Protein AF-A0A7G1IK35-F1 (afdb_monomer_lite)

Radius of gyration: 24.31 Å; chains: 1; bounding box: 46×46×82 Å

Organism: Mycobacterium kansasii (NCBI:txid1768)

Structure (mmCIF, N/CA/C/O backbone):
data_AF-A0A7G1IK35-F1
#
_entry.id   AF-A0A7G1IK35-F1
#
loop_
_atom_site.group_PDB
_atom_site.id
_atom_site.type_symbol
_atom_site.label_atom_id
_atom_site.label_alt_id
_atom_site.label_comp_id
_atom_site.label_asym_id
_atom_site.label_entity_id
_atom_site.label_seq_id
_atom_site.pdbx_PDB_ins_code
_atom_site.Cartn_x
_atom_site.Cartn_y
_atom_site.Cartn_z
_atom_site.occupancy
_atom_site.B_iso_or_equiv
_atom_site.auth_seq_id
_atom_site.auth_comp_id
_atom_site.auth_asym_id
_atom_site.auth_atom_id
_atom_site.pdbx_PDB_model_num
ATOM 1 N N . MET A 1 1 ? 9.185 16.542 4.579 1.00 37.12 1 MET A N 1
ATOM 2 C CA . MET A 1 1 ? 8.212 17.330 3.801 1.00 37.12 1 MET A CA 1
ATOM 3 C C . MET A 1 1 ? 8.928 17.747 2.537 1.00 37.12 1 MET A C 1
ATOM 5 O O . MET A 1 1 ? 9.977 18.367 2.660 1.00 37.12 1 MET A O 1
ATOM 9 N N . LEU A 1 2 ? 8.455 17.317 1.367 1.00 38.34 2 LEU A N 1
ATOM 10 C CA . LEU A 1 2 ? 8.941 17.879 0.106 1.00 38.34 2 LEU A CA 1
ATOM 11 C C . LEU A 1 2 ? 8.621 19.387 0.111 1.00 38.34 2 LEU A C 1
ATOM 13 O O . LEU A 1 2 ? 7.538 19.751 0.583 1.00 38.34 2 LEU A O 1
ATOM 17 N N . PRO A 1 3 ? 9.536 20.265 -0.331 1.00 46.44 3 PRO A N 1
ATOM 18 C CA . PRO A 1 3 ? 9.218 21.661 -0.597 1.00 46.44 3 PRO A CA 1
ATOM 19 C C . PRO A 1 3 ? 8.002 21.731 -1.523 1.00 46.44 3 PRO A C 1
ATOM 21 O O . PRO A 1 3 ? 7.888 20.960 -2.470 1.00 46.44 3 PRO A O 1
ATOM 24 N N . HIS A 1 4 ? 7.078 22.637 -1.228 1.00 52.19 4 HIS A N 1
ATOM 25 C CA . HIS A 1 4 ? 5.789 22.783 -1.910 1.00 52.19 4 HIS A CA 1
ATOM 26 C C . HIS A 1 4 ? 5.917 22.902 -3.449 1.00 52.19 4 HIS A C 1
ATOM 28 O O . HIS A 1 4 ? 5.040 22.456 -4.185 1.00 52.19 4 HIS A O 1
ATOM 34 N N . ASP A 1 5 ? 7.052 23.411 -3.931 1.00 51.62 5 ASP A N 1
ATOM 35 C CA . ASP A 1 5 ? 7.373 23.550 -5.355 1.00 51.62 5 ASP A CA 1
ATOM 36 C C . ASP A 1 5 ? 7.683 22.207 -6.043 1.00 51.62 5 ASP A C 1
ATOM 38 O O . ASP A 1 5 ? 7.288 21.993 -7.190 1.00 51.62 5 ASP A O 1
ATOM 42 N N . ASP A 1 6 ? 8.303 21.258 -5.332 1.00 54.81 6 ASP A N 1
ATOM 43 C CA . ASP A 1 6 ? 8.635 19.931 -5.870 1.00 54.81 6 ASP A CA 1
ATOM 44 C C . ASP A 1 6 ? 7.373 19.085 -6.093 1.00 54.81 6 ASP A C 1
ATOM 46 O O . ASP A 1 6 ? 7.303 18.300 -7.041 1.00 54.81 6 ASP A O 1
ATOM 50 N N . ALA A 1 7 ? 6.355 19.275 -5.247 1.00 47.66 7 ALA A N 1
ATOM 51 C CA . ALA A 1 7 ? 5.062 18.608 -5.374 1.00 47.66 7 ALA A CA 1
ATOM 52 C C . ALA A 1 7 ? 4.261 19.129 -6.581 1.00 47.66 7 ALA A C 1
ATOM 54 O O . ALA A 1 7 ? 3.677 18.329 -7.313 1.00 47.66 7 ALA A O 1
ATOM 55 N N . TYR A 1 8 ? 4.277 20.443 -6.842 1.00 55.38 8 TYR A N 1
ATOM 56 C CA . TYR A 1 8 ? 3.646 21.009 -8.040 1.00 55.38 8 TYR A CA 1
ATOM 57 C C . TYR A 1 8 ? 4.351 20.586 -9.323 1.00 55.38 8 TYR A C 1
ATOM 59 O O . TYR A 1 8 ? 3.690 20.189 -10.282 1.00 55.38 8 TYR A O 1
ATOM 67 N N . ALA A 1 9 ? 5.684 20.622 -9.332 1.00 61.78 9 ALA A N 1
ATOM 68 C CA . ALA A 1 9 ? 6.466 20.165 -10.472 1.00 61.78 9 ALA A CA 1
ATOM 69 C C . ALA A 1 9 ? 6.254 18.668 -10.745 1.00 61.78 9 ALA A C 1
ATOM 71 O O . ALA A 1 9 ? 6.311 18.248 -11.896 1.00 61.78 9 ALA A O 1
ATOM 72 N N . TRP A 1 10 ? 6.028 17.856 -9.705 1.00 64.25 10 TRP A N 1
ATOM 73 C CA . TRP A 1 10 ? 5.663 16.446 -9.854 1.00 64.25 10 TRP A CA 1
ATOM 74 C C . TRP A 1 10 ? 4.254 16.281 -10.426 1.00 64.25 10 TRP A C 1
ATOM 76 O O . TRP A 1 10 ? 4.078 15.521 -11.374 1.00 64.25 10 TRP A O 1
ATOM 86 N N . ALA A 1 11 ? 3.267 17.029 -9.929 1.00 61.34 11 ALA A N 1
ATOM 87 C CA . ALA A 1 11 ? 1.898 16.954 -10.435 1.00 61.34 11 ALA A CA 1
ATOM 88 C C . ALA A 1 11 ? 1.792 17.373 -11.914 1.00 61.34 11 ALA A C 1
ATOM 90 O O . ALA A 1 11 ? 1.072 16.738 -12.674 1.00 61.34 11 ALA A O 1
ATOM 91 N N . GLN A 1 12 ? 2.536 18.400 -12.342 1.00 70.00 12 GLN A N 1
ATOM 92 C CA . GLN A 1 12 ? 2.513 18.902 -13.725 1.00 70.00 12 GLN A CA 1
ATOM 93 C C . GLN A 1 12 ? 3.099 17.930 -14.757 1.00 70.00 12 GLN A C 1
ATOM 95 O O . GLN A 1 12 ? 2.684 17.958 -15.911 1.00 70.00 12 GLN A O 1
ATOM 100 N N . ARG A 1 13 ? 4.059 17.092 -14.351 1.00 75.06 13 ARG A N 1
ATOM 101 C CA . ARG A 1 13 ? 4.704 16.094 -15.224 1.00 75.06 13 ARG A CA 1
ATOM 102 C C . ARG A 1 13 ? 4.127 14.685 -15.074 1.00 75.06 13 ARG A C 1
ATOM 104 O O . ARG A 1 13 ? 4.564 13.758 -15.756 1.00 75.06 13 ARG A O 1
ATOM 111 N N . SER A 1 14 ? 3.178 14.518 -14.154 1.00 77.38 14 SER A N 1
ATOM 112 C CA . SER A 1 14 ? 2.515 13.245 -13.912 1.00 77.38 14 SER A CA 1
ATOM 113 C C . SER A 1 14 ? 1.306 13.097 -14.824 1.00 77.38 14 SER A C 1
ATOM 115 O O . SER A 1 14 ? 0.513 14.024 -14.966 1.00 77.38 14 SER A O 1
ATOM 117 N N . ASN A 1 15 ? 1.141 11.914 -15.403 1.00 83.00 15 ASN A N 1
ATOM 118 C CA . ASN A 1 15 ? -0.037 11.563 -16.182 1.00 83.00 15 ASN A CA 1
ATOM 119 C C . ASN A 1 15 ? -0.846 10.480 -15.465 1.00 83.00 15 ASN A C 1
ATOM 121 O O . ASN A 1 15 ? -0.279 9.593 -14.819 1.00 83.00 15 ASN A O 1
ATOM 125 N N . VAL A 1 16 ? -2.168 10.567 -15.590 1.00 82.19 16 VAL A N 1
ATOM 126 C CA . VAL A 1 16 ? -3.133 9.681 -14.939 1.00 82.19 16 VAL A CA 1
ATOM 127 C C . VAL A 1 16 ? -3.781 8.796 -15.999 1.00 82.19 16 VAL A C 1
ATOM 129 O O . VAL A 1 16 ? -4.227 9.286 -17.033 1.00 82.19 16 VAL A O 1
ATOM 132 N N . SER A 1 17 ? -3.841 7.492 -15.751 1.00 84.19 17 SER A N 1
ATOM 133 C CA . SER A 1 17 ? -4.484 6.524 -16.647 1.00 84.19 17 SER A CA 1
ATOM 134 C C . SER A 1 17 ? -5.255 5.466 -15.869 1.00 84.19 17 SER A C 1
ATOM 136 O O . SER A 1 17 ? -5.047 5.306 -14.672 1.00 84.19 17 SER A O 1
ATOM 138 N N . VAL A 1 18 ? -6.117 4.714 -16.550 1.00 83.62 18 VAL A N 1
ATOM 139 C CA . VAL A 1 18 ? -6.814 3.557 -15.973 1.00 83.62 18 VAL A CA 1
ATOM 140 C C . VAL A 1 18 ? -6.142 2.272 -16.453 1.00 83.62 18 VAL A C 1
ATOM 142 O O . VAL A 1 18 ? -5.960 2.076 -17.656 1.00 83.62 18 VAL A O 1
ATOM 145 N N . ASN A 1 19 ? -5.769 1.394 -15.523 1.00 85.44 19 ASN A N 1
ATOM 146 C CA . ASN A 1 19 ? -5.191 0.094 -15.839 1.00 85.44 19 ASN A CA 1
ATOM 147 C C . ASN A 1 19 ? -6.240 -0.804 -16.510 1.00 85.44 19 ASN A C 1
ATOM 149 O O . ASN A 1 19 ? -7.332 -1.002 -15.979 1.00 85.44 19 ASN A O 1
ATOM 153 N N . THR A 1 20 ? -5.908 -1.402 -17.650 1.00 83.88 20 THR A N 1
ATOM 154 C CA . THR A 1 20 ? -6.856 -2.215 -18.428 1.00 83.88 20 THR A CA 1
ATOM 155 C C . THR A 1 20 ? -7.158 -3.585 -17.819 1.00 83.88 20 THR A C 1
ATOM 157 O O . THR A 1 20 ? -8.170 -4.183 -18.172 1.00 83.88 20 THR A O 1
ATOM 160 N N . ALA A 1 21 ? -6.307 -4.093 -16.924 1.00 78.94 21 ALA A N 1
ATOM 161 C CA . ALA A 1 21 ? -6.509 -5.369 -16.240 1.00 78.94 21 ALA A CA 1
ATOM 162 C C . ALA A 1 21 ? -7.246 -5.200 -14.902 1.00 78.94 21 ALA A C 1
ATOM 164 O O . ALA A 1 21 ? -8.116 -6.005 -14.575 1.00 78.94 21 ALA A O 1
ATOM 165 N N . THR A 1 22 ? -6.931 -4.159 -14.126 1.00 74.50 22 THR A N 1
ATOM 166 C CA . THR A 1 22 ? -7.506 -3.961 -12.778 1.00 74.50 22 THR A CA 1
ATOM 167 C C . THR A 1 22 ? -8.608 -2.902 -12.728 1.00 74.50 22 THR A C 1
ATOM 169 O O . THR A 1 22 ? -9.388 -2.852 -11.777 1.00 74.50 22 THR A O 1
ATOM 172 N N . GLY A 1 23 ? -8.693 -2.034 -13.738 1.00 76.06 23 GLY A N 1
ATOM 173 C CA . GLY A 1 23 ? -9.603 -0.891 -13.753 1.00 76.06 23 GLY A CA 1
ATOM 174 C C . GLY A 1 23 ? -9.268 0.188 -12.728 1.00 76.06 23 GLY A C 1
ATOM 175 O O . GLY A 1 23 ? -10.101 1.058 -12.490 1.00 76.06 23 GLY A O 1
ATOM 176 N N . GLY A 1 24 ? -8.093 0.118 -12.096 1.00 79.12 24 GLY A N 1
ATOM 177 C CA . GLY A 1 24 ? -7.624 1.107 -11.132 1.00 79.12 24 GLY A CA 1
ATOM 178 C C . GLY A 1 24 ? -6.928 2.294 -11.796 1.00 79.12 24 GLY A C 1
ATOM 179 O O . GLY A 1 24 ? -6.324 2.163 -12.859 1.00 79.12 24 GLY A O 1
ATOM 180 N N . ILE A 1 25 ? -6.992 3.449 -11.141 1.00 76.56 25 ILE A N 1
ATOM 181 C CA . ILE A 1 25 ? -6.219 4.639 -11.478 1.00 76.56 25 ILE A CA 1
ATOM 182 C C . ILE A 1 25 ? -4.736 4.403 -11.203 1.00 76.56 25 ILE A C 1
ATOM 184 O O . ILE A 1 25 ? -4.316 3.974 -10.126 1.00 76.56 25 ILE A O 1
ATOM 188 N N . GLU A 1 26 ? -3.941 4.777 -12.189 1.00 82.50 26 GLU A N 1
ATOM 189 C CA . GLU A 1 26 ? -2.497 4.734 -12.198 1.00 82.50 26 GLU A CA 1
ATOM 190 C C . GLU A 1 26 ? -1.932 6.122 -12.462 1.00 82.50 26 GLU A C 1
ATOM 192 O O . GLU A 1 26 ? -2.492 6.904 -13.229 1.00 82.50 26 GLU A O 1
ATOM 197 N N . ILE A 1 27 ? -0.795 6.410 -11.835 1.00 82.94 27 ILE A N 1
ATOM 198 C CA . ILE A 1 27 ? -0.053 7.654 -12.018 1.00 82.94 27 ILE A CA 1
ATOM 199 C C . ILE A 1 27 ? 1.350 7.283 -12.486 1.00 82.94 27 ILE A C 1
ATOM 201 O O . ILE A 1 27 ? 1.970 6.381 -11.920 1.00 82.94 27 ILE A O 1
ATOM 205 N N . ARG A 1 28 ? 1.841 7.978 -13.509 1.00 86.75 28 ARG A N 1
ATOM 206 C CA . ARG A 1 28 ? 3.201 7.834 -14.046 1.00 86.75 28 ARG A CA 1
ATOM 207 C C . ARG A 1 28 ? 3.867 9.199 -14.178 1.00 86.75 28 ARG A C 1
ATOM 209 O O . ARG A 1 28 ? 3.176 10.170 -14.464 1.00 86.75 28 ARG A O 1
ATOM 216 N N . ASP A 1 29 ? 5.190 9.261 -14.065 1.00 87.88 29 ASP A N 1
ATOM 217 C CA . ASP A 1 29 ? 5.976 10.436 -14.468 1.00 87.88 29 ASP A CA 1
ATOM 218 C C . ASP A 1 29 ? 6.337 10.283 -15.951 1.00 87.88 29 ASP A C 1
ATOM 220 O O . ASP A 1 29 ? 7.252 9.542 -16.328 1.00 87.88 29 ASP A O 1
ATOM 224 N N . GLU A 1 30 ? 5.550 10.922 -16.813 1.00 85.19 30 GLU A N 1
ATOM 225 C CA . GLU A 1 30 ? 5.632 10.686 -18.252 1.00 85.19 30 GLU A CA 1
ATOM 226 C C . GLU A 1 30 ? 6.914 11.275 -18.855 1.00 85.19 30 GLU A C 1
ATOM 228 O O . GLU A 1 30 ? 7.568 10.635 -19.684 1.00 85.19 30 GLU A O 1
ATOM 233 N N . GLU A 1 31 ? 7.336 12.440 -18.363 1.00 85.25 31 GLU A N 1
ATOM 234 C CA . GLU A 1 31 ? 8.586 13.074 -18.780 1.00 85.25 31 GLU A CA 1
ATOM 235 C C . GLU A 1 31 ? 9.823 12.273 -18.356 1.00 85.25 31 GLU A C 1
ATOM 237 O O . GLU A 1 31 ? 10.830 12.256 -19.073 1.00 85.25 31 GLU A O 1
ATOM 242 N N . ALA A 1 32 ? 9.793 11.626 -17.186 1.00 86.06 32 ALA A N 1
ATOM 243 C CA . ALA A 1 32 ? 10.889 10.769 -16.745 1.00 86.06 32 ALA A CA 1
ATOM 244 C C . ALA A 1 32 ? 11.053 9.550 -17.667 1.00 86.06 32 ALA A C 1
ATOM 246 O O . ALA A 1 32 ? 12.178 9.245 -18.080 1.00 86.06 32 ALA A O 1
ATOM 247 N N . ILE A 1 33 ? 9.943 8.905 -18.048 1.00 86.00 33 ILE A N 1
ATOM 248 C CA . ILE A 1 33 ? 9.945 7.777 -18.992 1.00 86.00 33 ILE A CA 1
ATOM 249 C C . ILE A 1 33 ? 10.493 8.221 -20.353 1.00 86.00 33 ILE A C 1
ATOM 251 O O . ILE A 1 33 ? 11.423 7.596 -20.869 1.00 86.00 33 ILE A O 1
ATOM 255 N N . ASP A 1 34 ? 9.982 9.323 -20.908 1.00 88.12 34 ASP A N 1
ATOM 256 C CA . ASP A 1 34 ? 10.368 9.802 -22.242 1.00 88.12 34 ASP A CA 1
ATOM 257 C C . ASP A 1 34 ? 11.843 10.231 -22.313 1.00 88.12 34 ASP A C 1
ATOM 259 O O . ASP A 1 34 ? 12.495 10.099 -23.351 1.00 88.12 34 ASP A O 1
ATOM 263 N N . ARG A 1 35 ? 12.411 10.688 -21.192 1.00 89.94 35 ARG A N 1
ATOM 264 C CA . ARG A 1 35 ? 13.831 11.050 -21.078 1.00 89.94 35 ARG A CA 1
ATOM 265 C C . ARG A 1 35 ? 14.747 9.831 -20.966 1.00 89.94 35 ARG A C 1
ATOM 267 O O . ARG A 1 35 ? 15.845 9.839 -21.529 1.00 89.94 35 ARG A O 1
ATOM 274 N N . ALA A 1 36 ? 14.322 8.809 -20.226 1.00 88.44 36 ALA A N 1
ATOM 275 C CA . ALA A 1 36 ? 15.108 7.603 -19.979 1.00 88.44 36 ALA A CA 1
ATOM 276 C C . ALA A 1 36 ? 15.075 6.629 -21.168 1.00 88.44 36 ALA A C 1
ATOM 278 O O . ALA A 1 36 ? 16.097 6.023 -21.509 1.00 88.44 36 ALA A O 1
ATOM 279 N N . LEU A 1 37 ? 13.926 6.512 -21.840 1.00 90.88 37 LEU A N 1
ATOM 280 C CA . LEU A 1 37 ? 13.682 5.510 -22.875 1.00 90.88 37 LEU A CA 1
ATOM 281 C C . LEU A 1 37 ? 14.700 5.534 -24.035 1.00 90.88 37 LEU A C 1
ATOM 283 O O . LEU A 1 37 ? 15.216 4.466 -24.367 1.00 90.88 37 LEU A O 1
ATOM 287 N N . PRO A 1 38 ? 15.084 6.686 -24.626 1.00 92.19 38 PRO A N 1
ATOM 288 C CA . PRO A 1 38 ? 16.068 6.709 -25.712 1.00 92.19 38 PRO A CA 1
ATOM 289 C C . PRO A 1 38 ? 17.450 6.201 -25.283 1.00 92.19 38 PRO A C 1
ATOM 291 O O . PRO A 1 38 ? 18.160 5.567 -26.066 1.00 92.19 38 PRO A O 1
ATOM 294 N N . GLN A 1 39 ? 17.846 6.474 -24.036 1.00 90.75 39 GLN A N 1
ATOM 295 C CA . GLN A 1 39 ? 19.141 6.054 -23.500 1.00 90.75 39 GLN A CA 1
ATOM 296 C C . GLN A 1 39 ? 19.157 4.547 -23.239 1.00 90.75 39 GLN A C 1
ATOM 298 O O . GLN A 1 39 ? 20.106 3.866 -23.634 1.00 90.75 39 GLN A O 1
ATOM 303 N N . LEU A 1 40 ? 18.079 4.027 -22.644 1.00 90.81 40 LEU A N 1
ATOM 304 C CA . LEU A 1 40 ? 17.887 2.595 -22.425 1.00 90.81 40 LEU A CA 1
ATOM 305 C C . LEU A 1 40 ? 17.828 1.832 -23.750 1.00 90.81 40 LEU A C 1
ATOM 307 O O . LEU A 1 40 ? 18.537 0.843 -23.911 1.00 90.81 40 LEU A O 1
ATOM 311 N N . ALA A 1 41 ? 17.077 2.331 -24.737 1.00 90.38 41 ALA A N 1
ATOM 312 C CA . ALA A 1 41 ? 16.977 1.711 -26.057 1.00 90.38 41 ALA A CA 1
ATOM 313 C C . ALA A 1 41 ? 18.351 1.599 -26.737 1.00 90.38 41 ALA A C 1
ATOM 315 O O . ALA A 1 41 ? 18.727 0.527 -27.212 1.00 90.38 41 ALA A O 1
ATOM 316 N N . LYS A 1 42 ? 19.150 2.672 -26.697 1.00 90.12 42 LYS A N 1
ATOM 317 C CA . LYS A 1 42 ? 20.512 2.681 -27.246 1.00 90.12 42 LYS A CA 1
ATOM 318 C C . LYS A 1 42 ? 21.460 1.732 -26.505 1.00 90.12 42 LYS A C 1
ATOM 320 O O . LYS A 1 42 ? 22.353 1.147 -27.118 1.00 90.12 42 LYS A O 1
ATOM 325 N N . ALA A 1 43 ? 21.308 1.590 -25.189 1.00 86.69 43 ALA A N 1
ATOM 326 C CA . ALA A 1 43 ? 22.069 0.612 -24.416 1.00 86.69 43 ALA A CA 1
ATOM 327 C C . ALA A 1 43 ? 21.650 -0.828 -24.768 1.00 86.69 43 ALA A C 1
ATOM 329 O O . ALA A 1 43 ? 22.509 -1.696 -24.925 1.00 86.69 43 ALA A O 1
ATOM 330 N N . ALA A 1 44 ? 20.351 -1.062 -24.962 1.00 89.50 44 ALA A N 1
ATOM 331 C CA . ALA A 1 44 ? 19.779 -2.361 -25.299 1.00 89.50 44 ALA A CA 1
ATOM 332 C C . ALA A 1 44 ? 20.157 -2.863 -26.702 1.00 89.50 44 ALA A C 1
ATOM 334 O O . ALA A 1 44 ? 20.191 -4.070 -26.914 1.00 89.50 44 ALA A O 1
ATOM 335 N N . GLU A 1 45 ? 20.481 -1.979 -27.653 1.00 90.50 45 GLU A N 1
ATOM 336 C CA . GLU A 1 45 ? 21.014 -2.365 -28.976 1.00 90.50 45 GLU A CA 1
ATOM 337 C C . GLU A 1 45 ? 22.348 -3.117 -28.892 1.00 90.50 45 GLU A C 1
ATOM 339 O O . GLU A 1 45 ? 22.671 -3.913 -29.771 1.00 90.50 45 GLU A O 1
ATOM 344 N N . LYS A 1 46 ? 23.136 -2.854 -27.846 1.00 88.50 46 LYS A N 1
ATOM 345 C CA . LYS A 1 46 ? 24.458 -3.461 -27.639 1.00 88.50 46 LYS A CA 1
ATOM 346 C C . LYS A 1 46 ? 24.427 -4.653 -26.685 1.00 88.50 46 LYS A C 1
ATOM 348 O O . LYS A 1 46 ? 25.467 -5.267 -26.465 1.00 88.50 46 LYS A O 1
ATOM 353 N N . ALA A 1 47 ? 23.279 -4.935 -26.079 1.00 88.50 47 ALA A N 1
ATOM 354 C CA . ALA A 1 47 ? 23.132 -6.011 -25.116 1.00 88.50 47 ALA A CA 1
ATOM 355 C C . ALA A 1 47 ? 22.861 -7.341 -25.828 1.00 88.50 47 ALA A C 1
ATOM 357 O O . ALA A 1 47 ? 22.099 -7.394 -26.790 1.00 88.50 47 ALA A O 1
ATOM 358 N N . GLU A 1 48 ? 23.458 -8.424 -25.331 1.00 86.75 48 GLU A N 1
ATOM 359 C CA . GLU A 1 48 ? 23.239 -9.774 -25.872 1.00 86.75 48 GLU A CA 1
ATOM 360 C C . GLU A 1 48 ? 21.836 -10.316 -25.563 1.00 86.75 48 GLU A C 1
ATOM 362 O O . GLU A 1 48 ? 21.324 -11.169 -26.283 1.00 86.75 48 GLU A O 1
ATOM 367 N N . SER A 1 49 ? 21.212 -9.829 -24.488 1.00 89.00 49 SER A N 1
ATOM 368 C CA . SER A 1 49 ? 19.838 -10.159 -24.107 1.00 89.00 49 SER A CA 1
ATOM 369 C C . SER A 1 49 ? 19.216 -9.025 -23.297 1.00 89.00 49 SER A C 1
ATOM 371 O O . SER A 1 49 ? 19.922 -8.205 -22.699 1.00 89.00 49 SER A O 1
ATOM 373 N N . ARG A 1 50 ? 17.886 -8.975 -23.290 1.00 92.75 50 ARG A N 1
ATOM 374 C CA . ARG A 1 50 ? 17.091 -8.017 -22.521 1.00 92.75 50 ARG A CA 1
ATOM 375 C C . ARG A 1 50 ? 16.320 -8.725 -21.420 1.00 92.75 50 ARG A C 1
ATOM 377 O O . ARG A 1 50 ? 16.024 -9.918 -21.506 1.00 92.75 50 ARG A O 1
ATOM 384 N N . LEU A 1 51 ? 15.952 -7.961 -20.397 1.00 91.38 51 LEU A N 1
ATOM 385 C CA . LEU A 1 51 ? 15.366 -8.480 -19.163 1.00 91.38 51 LEU A CA 1
ATOM 386 C C . LEU A 1 51 ? 14.063 -9.259 -19.409 1.00 91.38 51 LEU A C 1
ATOM 388 O O . LEU A 1 51 ? 13.821 -10.271 -18.760 1.00 91.38 51 LEU A O 1
ATOM 392 N N . PHE A 1 52 ? 13.258 -8.827 -20.384 1.00 94.69 52 PHE A N 1
ATOM 393 C CA . PHE A 1 52 ? 11.936 -9.399 -20.662 1.00 94.69 52 PHE A CA 1
ATOM 394 C C . PHE A 1 52 ? 11.814 -10.083 -22.032 1.00 94.69 52 PHE A C 1
ATOM 396 O O . PHE A 1 52 ? 10.698 -10.331 -22.485 1.00 94.69 52 PHE A O 1
ATOM 403 N N . ASP A 1 53 ? 12.921 -10.420 -22.705 1.00 93.00 53 ASP A N 1
ATOM 404 C CA . ASP A 1 53 ? 12.900 -10.991 -24.070 1.00 93.00 53 ASP A CA 1
ATOM 405 C C . ASP A 1 53 ? 12.039 -12.255 -24.206 1.00 93.00 53 ASP A C 1
ATOM 407 O O . ASP A 1 53 ? 11.446 -12.502 -25.253 1.00 93.00 53 ASP A O 1
ATOM 411 N N . LYS A 1 54 ? 11.947 -13.055 -23.140 1.00 92.00 54 LYS A N 1
ATOM 412 C CA . LYS A 1 54 ? 11.212 -14.329 -23.134 1.00 92.00 54 LYS A CA 1
ATOM 413 C C . LYS A 1 54 ? 9.714 -14.187 -22.858 1.00 92.00 54 LYS A C 1
ATOM 415 O O . LYS A 1 54 ? 8.993 -15.171 -22.979 1.00 92.00 54 LYS A O 1
ATOM 420 N N . ILE A 1 55 ? 9.252 -13.001 -22.466 1.00 94.94 55 ILE A N 1
ATOM 421 C CA . ILE A 1 55 ? 7.842 -12.745 -22.158 1.00 94.94 55 ILE A CA 1
ATOM 422 C C . ILE A 1 55 ? 7.170 -12.168 -23.399 1.00 94.94 55 ILE A C 1
ATOM 424 O O . ILE A 1 55 ? 7.730 -11.280 -24.042 1.00 94.94 55 ILE A O 1
ATOM 428 N N . SER A 1 56 ? 5.982 -12.656 -23.757 1.00 96.12 56 SER A N 1
ATOM 429 C CA . SER A 1 56 ? 5.257 -12.173 -24.937 1.00 96.12 56 SER A CA 1
ATOM 430 C C . SER A 1 56 ? 4.612 -10.801 -24.689 1.00 96.12 56 SER A C 1
ATOM 432 O O . SER A 1 56 ? 4.255 -10.463 -23.563 1.00 96.12 56 SER A O 1
ATOM 434 N N . ASP A 1 57 ? 4.432 -9.992 -25.741 1.00 95.19 57 ASP A N 1
ATOM 435 C CA . ASP A 1 57 ? 3.698 -8.719 -25.618 1.00 95.19 57 ASP A CA 1
ATOM 436 C C . ASP A 1 57 ? 2.237 -8.937 -25.201 1.00 95.19 57 ASP A C 1
ATOM 438 O O . ASP A 1 57 ? 1.675 -8.103 -24.492 1.00 95.19 57 ASP A O 1
ATOM 442 N N . ALA A 1 58 ? 1.639 -10.061 -25.613 1.00 92.81 58 ALA A N 1
ATOM 443 C CA . ALA A 1 58 ? 0.283 -10.437 -25.233 1.00 92.81 58 ALA A CA 1
ATOM 444 C C . ALA A 1 58 ? 0.175 -10.715 -23.727 1.00 92.81 58 ALA A C 1
ATOM 446 O O . ALA A 1 58 ? -0.776 -10.257 -23.101 1.00 92.81 58 ALA A O 1
ATOM 447 N N . ASP A 1 59 ? 1.161 -11.395 -23.134 1.00 93.25 59 ASP A N 1
ATOM 448 C CA . ASP A 1 59 ? 1.203 -11.639 -21.688 1.00 93.25 59 ASP A CA 1
ATOM 449 C C . ASP A 1 59 ? 1.417 -10.354 -20.894 1.00 93.25 59 ASP A C 1
ATOM 451 O O . ASP A 1 59 ? 0.742 -10.142 -19.891 1.00 93.25 59 ASP A O 1
ATOM 455 N N . LEU A 1 60 ? 2.301 -9.465 -21.358 1.00 92.62 60 LEU A N 1
ATOM 456 C CA . LEU A 1 60 ? 2.497 -8.161 -20.720 1.00 92.62 60 LEU A CA 1
ATOM 457 C C . LEU A 1 60 ? 1.196 -7.348 -20.730 1.00 92.62 60 LEU A C 1
ATOM 459 O O . LEU A 1 60 ? 0.782 -6.836 -19.695 1.00 92.62 60 LEU A O 1
ATOM 463 N N . THR A 1 61 ? 0.513 -7.278 -21.874 1.00 92.31 61 THR A N 1
ATOM 464 C CA . THR A 1 61 ? -0.775 -6.578 -21.973 1.00 92.31 61 THR A CA 1
ATOM 465 C C . THR A 1 61 ? -1.858 -7.236 -21.131 1.00 92.31 61 THR A C 1
ATOM 467 O O . THR A 1 61 ? -2.624 -6.530 -20.481 1.00 92.31 61 THR A O 1
ATOM 470 N N . ARG A 1 62 ? -1.903 -8.571 -21.095 1.00 87.50 62 ARG A N 1
ATOM 471 C CA . ARG A 1 62 ? -2.809 -9.318 -20.221 1.00 87.50 62 ARG A CA 1
ATOM 472 C C . ARG A 1 62 ? -2.588 -8.925 -18.759 1.00 87.50 62 ARG A C 1
ATOM 474 O O . ARG A 1 62 ? -3.552 -8.616 -18.079 1.00 87.50 62 ARG A O 1
ATOM 481 N N . LEU A 1 63 ? -1.340 -8.835 -18.308 1.00 84.25 63 LEU A N 1
ATOM 482 C CA . LEU A 1 63 ? -0.974 -8.409 -16.951 1.00 84.25 63 LEU A CA 1
ATOM 483 C C . LEU A 1 63 ? -1.185 -6.904 -16.676 1.00 84.25 63 LEU A C 1
ATOM 485 O O . LEU A 1 63 ? -0.760 -6.409 -15.636 1.00 84.25 63 LEU A O 1
ATOM 489 N N . GLY A 1 64 ? -1.825 -6.163 -17.586 1.00 86.12 64 GLY A N 1
ATOM 490 C CA . GLY A 1 64 ? -2.125 -4.743 -17.405 1.00 86.12 64 GLY A CA 1
ATOM 491 C C . GLY A 1 64 ? -0.951 -3.812 -17.705 1.00 86.12 64 GLY A C 1
ATOM 492 O O . GLY A 1 64 ? -1.014 -2.640 -17.347 1.00 86.12 64 GLY A O 1
ATOM 493 N N . ILE A 1 65 ? 0.113 -4.296 -18.358 1.00 91.62 65 ILE A N 1
ATOM 494 C CA . ILE A 1 65 ? 1.202 -3.437 -18.832 1.00 91.62 65 ILE A CA 1
ATOM 495 C C . ILE A 1 65 ? 0.752 -2.715 -20.102 1.00 91.62 65 ILE A C 1
ATOM 497 O O . ILE A 1 65 ? 0.527 -3.334 -21.153 1.00 91.62 65 ILE A O 1
ATOM 501 N N . ASP A 1 66 ? 0.657 -1.391 -20.022 1.00 91.56 66 ASP A N 1
ATOM 502 C CA . ASP A 1 66 ? 0.270 -0.572 -21.165 1.00 91.56 66 ASP A CA 1
ATOM 503 C C . ASP A 1 66 ? 1.393 -0.431 -22.204 1.00 91.56 66 ASP A C 1
ATOM 505 O O . ASP A 1 66 ? 2.545 -0.816 -21.999 1.00 91.56 66 ASP A O 1
ATOM 509 N N . HIS A 1 67 ? 1.054 0.136 -23.362 1.00 90.81 67 HIS A N 1
ATOM 510 C CA . HIS A 1 67 ? 1.982 0.272 -24.483 1.00 90.81 67 HIS A CA 1
ATOM 511 C C . HIS A 1 67 ? 3.269 1.045 -24.136 1.00 90.81 67 HIS A C 1
ATOM 513 O O . HIS A 1 67 ? 4.329 0.717 -24.677 1.00 90.81 67 HIS A O 1
ATOM 519 N N . LYS A 1 68 ? 3.192 2.048 -23.252 1.00 90.19 68 LYS A N 1
ATOM 520 C CA . LYS A 1 68 ? 4.305 2.943 -22.927 1.00 90.19 68 LYS A CA 1
ATOM 521 C C . LYS A 1 68 ? 5.245 2.279 -21.928 1.00 90.19 68 LYS A C 1
ATOM 523 O O . LYS A 1 68 ? 6.448 2.199 -22.180 1.00 90.19 68 LYS A O 1
ATOM 528 N N . THR A 1 69 ? 4.697 1.691 -20.867 1.00 93.00 69 THR A N 1
ATOM 529 C CA . THR A 1 69 ? 5.474 0.876 -19.923 1.00 93.00 69 THR A CA 1
ATOM 530 C C . THR A 1 69 ? 6.063 -0.353 -20.608 1.00 93.00 69 THR A C 1
ATOM 532 O O . THR A 1 69 ? 7.201 -0.724 -20.334 1.00 93.00 69 THR A O 1
ATOM 535 N N . ARG A 1 70 ? 5.353 -0.956 -21.570 1.00 94.94 70 ARG A N 1
ATOM 536 C CA . ARG A 1 70 ? 5.882 -2.064 -22.375 1.00 94.94 70 ARG A CA 1
ATOM 537 C C . ARG A 1 70 ? 7.076 -1.631 -23.219 1.00 94.94 70 ARG A C 1
ATOM 539 O O . ARG A 1 70 ? 8.077 -2.341 -23.238 1.00 94.94 70 ARG A O 1
ATOM 546 N N . ALA A 1 71 ? 7.004 -0.482 -23.894 1.00 93.19 71 ALA A N 1
ATOM 547 C CA . ALA A 1 71 ? 8.137 0.049 -24.653 1.00 93.19 71 ALA A CA 1
ATOM 548 C C . ALA A 1 71 ? 9.366 0.261 -23.752 1.00 93.19 71 ALA A C 1
ATOM 550 O O . ALA A 1 71 ? 10.478 -0.106 -24.133 1.00 93.19 71 ALA A O 1
ATOM 551 N N . PHE A 1 72 ? 9.148 0.764 -22.534 1.00 93.75 72 PHE A N 1
ATOM 552 C CA . PHE A 1 72 ? 10.181 0.888 -21.510 1.00 93.75 72 PHE A CA 1
ATOM 553 C C . PHE A 1 72 ? 10.745 -0.467 -21.074 1.00 93.75 72 PHE A C 1
ATOM 555 O O . PHE A 1 72 ? 11.955 -0.674 -21.144 1.00 93.75 72 PHE A O 1
ATOM 562 N N . ALA A 1 73 ? 9.888 -1.426 -20.723 1.00 93.69 73 ALA A N 1
ATOM 563 C CA . ALA A 1 73 ? 10.290 -2.775 -20.338 1.00 93.69 73 ALA A CA 1
ATOM 564 C C . ALA A 1 73 ? 11.137 -3.456 -21.426 1.00 93.69 73 ALA A C 1
ATOM 566 O O . ALA A 1 73 ? 12.162 -4.072 -21.138 1.00 93.69 73 ALA A O 1
ATOM 567 N N . ARG A 1 74 ? 10.774 -3.274 -22.701 1.00 94.94 74 ARG A N 1
ATOM 568 C CA . ARG A 1 74 ? 11.519 -3.803 -23.855 1.00 94.94 74 ARG A CA 1
ATOM 569 C C . ARG A 1 74 ? 12.895 -3.168 -24.061 1.00 94.94 74 ARG A C 1
ATOM 571 O O . ARG A 1 74 ? 13.656 -3.691 -24.875 1.00 94.94 74 ARG A O 1
ATOM 578 N N . ALA A 1 75 ? 13.220 -2.084 -23.362 1.00 94.94 75 ALA A N 1
ATOM 579 C CA . ALA A 1 75 ? 14.532 -1.443 -23.375 1.00 94.94 75 ALA A CA 1
ATOM 580 C C . ALA A 1 75 ? 15.399 -1.807 -22.152 1.00 94.94 75 ALA A C 1
ATOM 582 O O . ALA A 1 75 ? 16.574 -1.444 -22.112 1.00 94.94 75 ALA A O 1
ATOM 583 N N . LEU A 1 76 ? 14.854 -2.530 -21.167 1.00 94.25 76 LEU A N 1
ATOM 584 C CA . LEU A 1 76 ? 15.584 -2.920 -19.961 1.00 94.25 76 LEU A CA 1
ATOM 585 C C . LEU A 1 76 ? 16.466 -4.141 -20.215 1.00 94.25 76 LEU A C 1
ATOM 587 O O . LEU A 1 76 ? 16.028 -5.142 -20.778 1.00 94.25 76 LEU A O 1
ATOM 591 N N . THR A 1 77 ? 17.710 -4.084 -19.751 1.00 94.69 77 THR A N 1
ATOM 592 C CA . THR A 1 77 ? 18.691 -5.172 -19.888 1.00 94.69 77 THR A CA 1
ATOM 593 C C . THR A 1 77 ? 19.021 -5.839 -18.561 1.00 94.69 77 THR A C 1
ATOM 595 O O . THR A 1 77 ? 19.558 -6.942 -18.554 1.00 94.69 77 THR A O 1
ATOM 598 N N . ASN A 1 78 ? 18.701 -5.200 -17.433 1.00 86.44 78 ASN A N 1
ATOM 599 C CA . ASN A 1 78 ? 18.961 -5.740 -16.103 1.00 86.44 78 ASN A CA 1
ATOM 600 C C . ASN A 1 78 ? 17.973 -5.199 -15.048 1.00 86.44 78 ASN A C 1
ATOM 602 O O . ASN A 1 78 ? 17.389 -4.135 -15.260 1.00 86.44 78 ASN A O 1
ATOM 606 N N . PRO A 1 79 ? 17.809 -5.891 -13.904 1.00 77.75 79 PRO A N 1
ATOM 607 C CA . PRO A 1 79 ? 16.874 -5.481 -12.852 1.00 77.75 79 PRO A CA 1
ATOM 608 C C . PRO A 1 79 ? 17.186 -4.125 -12.202 1.00 77.75 79 PRO A C 1
ATOM 610 O O . PRO A 1 79 ? 16.265 -3.428 -11.799 1.00 77.75 79 PRO A O 1
ATOM 613 N N . GLY A 1 80 ? 18.453 -3.699 -12.145 1.00 75.69 80 GLY A N 1
ATOM 614 C CA . GLY A 1 80 ? 18.812 -2.411 -11.537 1.00 75.69 80 GLY A CA 1
ATOM 615 C C . GLY A 1 80 ? 18.190 -1.217 -12.269 1.00 75.69 80 GLY A C 1
ATOM 616 O O . GLY A 1 80 ? 17.712 -0.280 -11.640 1.00 75.69 80 GLY A O 1
ATOM 617 N N . GLN A 1 81 ? 18.094 -1.294 -13.599 1.00 86.06 81 GLN A N 1
ATOM 618 C CA . GLN A 1 81 ? 17.400 -0.279 -14.402 1.00 86.06 81 GLN A CA 1
ATOM 619 C C . GLN A 1 81 ? 15.887 -0.235 -14.126 1.00 86.06 81 GLN A C 1
ATOM 621 O O . GLN A 1 81 ? 15.265 0.813 -14.285 1.00 86.06 81 GLN A O 1
ATOM 626 N N . LEU A 1 82 ? 15.285 -1.362 -13.726 1.00 82.81 82 LEU A N 1
ATOM 627 C CA . LEU A 1 82 ? 13.884 -1.411 -13.308 1.00 82.81 82 LEU A CA 1
ATOM 628 C C . LEU A 1 82 ? 13.698 -0.760 -11.930 1.00 82.81 82 LEU A C 1
ATOM 630 O O . LEU A 1 82 ? 12.738 -0.015 -11.736 1.00 82.81 82 LEU A O 1
ATOM 634 N N . ASP A 1 83 ? 14.619 -0.996 -10.994 1.00 73.00 83 ASP A N 1
ATOM 635 C CA . ASP A 1 83 ? 14.587 -0.379 -9.662 1.00 73.00 83 ASP A CA 1
ATOM 636 C C . ASP A 1 83 ? 14.703 1.151 -9.741 1.00 73.00 83 ASP A C 1
ATOM 638 O O . ASP A 1 83 ? 13.961 1.872 -9.070 1.00 73.00 83 ASP A O 1
ATOM 642 N N . GLU A 1 84 ? 15.580 1.658 -10.613 1.00 80.44 84 GLU A N 1
ATOM 643 C CA . GLU A 1 84 ? 15.733 3.096 -10.879 1.00 80.44 84 GLU A CA 1
ATOM 644 C C . GLU A 1 84 ? 14.453 3.736 -11.443 1.00 80.44 84 GLU A C 1
ATOM 646 O O . GLU A 1 84 ? 14.195 4.919 -11.218 1.00 80.44 84 GLU A O 1
ATOM 651 N N . ALA A 1 85 ? 13.624 2.954 -12.137 1.00 79.62 85 ALA A N 1
ATOM 652 C CA . ALA A 1 85 ? 12.388 3.414 -12.761 1.00 79.62 85 ALA A CA 1
ATOM 653 C C . ALA A 1 85 ? 11.171 3.414 -11.818 1.00 79.62 85 ALA A C 1
ATOM 655 O O . ALA A 1 85 ? 10.092 3.852 -12.224 1.00 79.62 85 ALA A O 1
ATOM 656 N N . LYS A 1 86 ? 11.321 2.955 -10.564 1.00 77.88 86 LYS A N 1
ATOM 657 C CA . LYS A 1 86 ? 10.211 2.791 -9.608 1.00 77.88 86 LYS A CA 1
ATOM 658 C C . LYS A 1 86 ? 9.389 4.063 -9.399 1.00 77.88 86 LYS A C 1
ATOM 660 O O . LYS A 1 86 ? 8.178 3.995 -9.241 1.00 77.88 86 LYS A O 1
ATOM 665 N N . SER A 1 87 ? 10.042 5.222 -9.363 1.00 77.38 87 SER A N 1
ATOM 666 C CA . SER A 1 87 ? 9.368 6.508 -9.146 1.00 77.38 87 SER A CA 1
ATOM 667 C C . SER A 1 87 ? 8.664 7.054 -10.390 1.00 77.38 87 SER A C 1
ATOM 669 O O . SER A 1 87 ? 7.877 7.989 -10.260 1.00 77.38 87 SER A O 1
ATOM 671 N N . ALA A 1 88 ? 8.960 6.509 -11.573 1.00 83.25 88 ALA A N 1
ATOM 672 C CA . ALA A 1 88 ? 8.431 6.985 -12.846 1.00 83.25 88 ALA A CA 1
ATOM 673 C C . ALA A 1 88 ? 7.302 6.105 -13.399 1.00 83.25 88 ALA A C 1
ATOM 675 O O . ALA A 1 88 ? 6.392 6.615 -14.051 1.00 83.25 88 ALA A O 1
ATOM 676 N N . LEU A 1 89 ? 7.353 4.795 -13.151 1.00 85.00 89 LEU A N 1
ATOM 677 C CA . LEU A 1 89 ? 6.352 3.844 -13.630 1.00 85.00 89 LEU A CA 1
ATOM 678 C C . LEU A 1 89 ? 5.125 3.777 -12.703 1.00 85.00 89 LEU A C 1
ATOM 680 O O . LEU A 1 89 ? 5.258 3.994 -11.497 1.00 85.00 89 LEU A O 1
ATOM 684 N N . PRO A 1 90 ? 3.941 3.408 -13.232 1.00 85.38 90 PRO A N 1
ATOM 685 C CA . PRO A 1 90 ? 2.816 3.018 -12.393 1.00 85.38 90 PRO A CA 1
ATOM 686 C C . PRO A 1 90 ? 3.205 1.901 -11.424 1.00 85.38 90 PRO A C 1
ATOM 688 O O . PRO A 1 90 ? 3.724 0.875 -11.856 1.00 85.38 90 PRO A O 1
ATOM 691 N N . GLU A 1 91 ? 2.922 2.081 -10.131 1.00 75.56 91 GLU A N 1
ATOM 692 C CA . GLU A 1 91 ? 3.310 1.133 -9.069 1.00 75.56 91 GLU A CA 1
ATOM 693 C C . GLU A 1 91 ? 2.871 -0.306 -9.380 1.00 75.56 91 GLU A C 1
ATOM 695 O O . GLU A 1 91 ? 3.691 -1.216 -9.358 1.00 75.56 91 GLU A O 1
ATOM 700 N N . THR A 1 92 ? 1.615 -0.497 -9.792 1.00 76.88 92 THR A N 1
ATOM 701 C CA . THR A 1 92 ? 1.069 -1.814 -10.145 1.00 76.88 92 THR A CA 1
ATOM 702 C C . THR A 1 92 ? 1.795 -2.444 -11.335 1.00 76.88 92 THR A C 1
ATOM 704 O O . THR A 1 92 ? 2.148 -3.620 -11.293 1.00 76.88 92 THR A O 1
ATOM 707 N N . GLN A 1 93 ? 2.075 -1.670 -12.389 1.00 88.00 93 GLN A N 1
ATOM 708 C CA . GLN A 1 93 ? 2.828 -2.168 -13.543 1.00 88.00 93 GLN A CA 1
ATOM 709 C C . GLN A 1 93 ? 4.302 -2.444 -13.194 1.00 88.00 93 GLN A C 1
ATOM 711 O O . GLN A 1 93 ? 4.891 -3.387 -13.720 1.00 88.00 93 GLN A O 1
ATOM 716 N N . TRP A 1 94 ? 4.903 -1.661 -12.294 1.00 84.25 94 TRP A N 1
ATOM 717 C CA . TRP A 1 94 ? 6.256 -1.900 -11.789 1.00 84.25 94 TRP A CA 1
ATOM 718 C C . TRP A 1 94 ? 6.332 -3.204 -10.984 1.00 84.25 94 TRP A C 1
ATOM 720 O O . TRP A 1 94 ? 7.214 -4.016 -11.252 1.00 84.25 94 TRP A O 1
ATOM 730 N N . ASP A 1 95 ? 5.370 -3.462 -10.093 1.00 74.31 95 ASP A N 1
ATOM 731 C CA . ASP A 1 95 ? 5.293 -4.705 -9.313 1.00 74.31 95 ASP A CA 1
ATOM 732 C C . ASP A 1 95 ? 5.184 -5.946 -10.219 1.00 74.31 95 ASP A C 1
ATOM 734 O O . ASP A 1 95 ? 5.896 -6.935 -10.015 1.00 74.31 95 ASP A O 1
ATOM 738 N N . VAL A 1 96 ? 4.365 -5.875 -11.279 1.00 80.06 96 VAL A N 1
ATOM 739 C CA . VAL A 1 96 ? 4.275 -6.924 -12.313 1.00 80.06 96 VAL A CA 1
ATOM 740 C C . VAL A 1 96 ? 5.643 -7.182 -12.952 1.00 80.06 96 VAL A C 1
ATOM 742 O O . VAL A 1 96 ? 6.080 -8.332 -13.058 1.00 80.06 96 VAL A O 1
ATOM 745 N N . LEU A 1 97 ? 6.339 -6.123 -13.378 1.00 84.12 97 LEU A N 1
ATOM 746 C CA . LEU A 1 97 ? 7.662 -6.237 -13.995 1.00 84.12 97 LEU A CA 1
ATOM 747 C C . LEU A 1 97 ? 8.705 -6.791 -13.013 1.00 84.12 97 LEU A C 1
ATOM 749 O O . LEU A 1 97 ? 9.555 -7.580 -13.426 1.00 84.12 97 LEU A O 1
ATOM 753 N N . CYS A 1 98 ? 8.626 -6.444 -11.727 1.00 76.44 98 CYS A N 1
ATOM 754 C CA . CYS A 1 98 ? 9.484 -7.002 -10.682 1.00 76.44 98 CYS A CA 1
ATOM 755 C C . CYS A 1 98 ? 9.253 -8.505 -10.492 1.00 76.44 98 CYS A C 1
ATOM 757 O O . CYS A 1 98 ? 10.225 -9.256 -10.405 1.00 76.44 98 CYS A O 1
ATOM 759 N N . GLY A 1 99 ? 7.995 -8.959 -10.490 1.00 65.69 99 GLY A N 1
ATOM 760 C CA . GLY A 1 99 ? 7.663 -10.385 -10.455 1.00 65.69 99 GLY A CA 1
ATOM 761 C C . GLY A 1 99 ? 8.263 -11.136 -11.647 1.00 65.69 99 GLY A C 1
ATOM 762 O O . GLY A 1 99 ? 8.994 -12.113 -11.482 1.00 65.69 99 GLY A O 1
ATOM 763 N N . LEU A 1 100 ? 8.058 -10.627 -12.861 1.00 79.81 100 LEU A N 1
ATOM 764 C CA . LEU A 1 100 ? 8.631 -11.231 -14.067 1.00 79.81 100 LEU A CA 1
ATOM 765 C C . LEU A 1 100 ? 10.174 -11.234 -14.041 1.00 79.81 100 LEU A C 1
ATOM 767 O O . LEU A 1 100 ? 10.798 -12.229 -14.409 1.00 79.81 100 LEU A O 1
ATOM 771 N N . ALA A 1 101 ? 10.804 -10.155 -13.562 1.00 76.00 101 ALA A N 1
ATOM 772 C CA . ALA A 1 101 ? 12.261 -10.050 -13.443 1.00 76.00 101 ALA A CA 1
ATOM 773 C C . ALA A 1 101 ? 12.845 -10.995 -12.376 1.00 76.00 101 ALA A C 1
ATOM 775 O O . ALA A 1 101 ? 13.979 -11.454 -12.517 1.00 76.00 101 ALA A O 1
ATOM 776 N N . ALA A 1 102 ? 12.072 -11.320 -11.336 1.00 73.19 102 ALA A N 1
ATOM 777 C CA . ALA A 1 102 ? 12.426 -12.311 -10.321 1.00 73.19 102 ALA A CA 1
ATOM 778 C C . ALA A 1 102 ? 12.294 -13.767 -10.818 1.00 73.19 102 ALA A C 1
ATOM 780 O O . ALA A 1 102 ? 12.662 -14.695 -10.098 1.00 73.19 102 ALA A O 1
ATOM 781 N N . GLY A 1 103 ? 11.820 -13.970 -12.053 1.00 73.94 103 GLY A N 1
ATOM 782 C CA . GLY A 1 103 ? 11.727 -15.277 -12.702 1.00 73.94 103 GLY A CA 1
ATOM 783 C C . GLY A 1 103 ? 10.374 -15.969 -12.552 1.00 73.94 103 GLY A C 1
ATOM 784 O O . GLY A 1 103 ? 10.256 -17.119 -12.976 1.00 73.94 103 GLY A O 1
ATOM 785 N N . PHE A 1 104 ? 9.365 -15.295 -11.991 1.00 68.06 104 PHE A N 1
ATOM 786 C CA . PHE A 1 104 ? 7.995 -15.799 -12.007 1.00 68.06 104 PHE A CA 1
ATOM 787 C C . PHE A 1 104 ? 7.456 -15.825 -13.441 1.00 68.06 104 PHE A C 1
ATOM 789 O O . PHE A 1 104 ? 7.722 -14.937 -14.256 1.00 68.06 104 PHE A O 1
ATOM 796 N N . THR A 1 105 ? 6.682 -16.856 -13.753 1.00 80.75 105 THR A N 1
ATOM 797 C CA . THR A 1 105 ? 5.973 -16.962 -15.029 1.00 80.75 105 THR A CA 1
ATOM 798 C C . THR A 1 105 ? 4.810 -15.964 -15.088 1.00 80.75 105 THR A C 1
ATOM 800 O O . THR A 1 105 ? 4.277 -15.580 -14.044 1.00 80.75 105 THR A O 1
ATOM 803 N N . PRO A 1 106 ? 4.347 -15.565 -16.290 1.00 84.50 106 PRO A N 1
ATOM 804 C CA . PRO A 1 106 ? 3.167 -14.712 -16.420 1.00 84.50 106 PRO A CA 1
ATOM 805 C C . PRO A 1 106 ? 1.937 -15.248 -15.683 1.00 84.50 106 PRO A C 1
ATOM 807 O O . PRO A 1 106 ? 1.165 -14.463 -15.146 1.00 84.50 106 PRO A O 1
ATOM 810 N N . ASP A 1 107 ? 1.769 -16.569 -15.612 1.00 78.75 107 ASP A N 1
ATOM 811 C CA . ASP A 1 107 ? 0.642 -17.193 -14.915 1.00 78.75 107 ASP A CA 1
ATOM 812 C C . ASP A 1 107 ? 0.783 -17.150 -13.390 1.00 78.75 107 ASP A C 1
ATOM 814 O O . ASP A 1 107 ? -0.216 -16.989 -12.694 1.00 78.75 107 ASP A O 1
ATOM 818 N N . GLU A 1 108 ? 2.002 -17.236 -12.855 1.00 62.00 108 GLU A N 1
ATOM 819 C CA . GLU A 1 108 ? 2.256 -17.059 -11.419 1.00 62.00 108 GLU A CA 1
ATOM 820 C C . GLU A 1 108 ? 2.048 -15.604 -10.991 1.00 62.00 108 GLU A C 1
ATOM 822 O O . GLU A 1 108 ? 1.387 -15.356 -9.985 1.00 62.00 108 GLU A O 1
ATOM 827 N N . VAL A 1 109 ? 2.538 -14.643 -11.785 1.00 67.25 109 VAL A N 1
ATOM 828 C CA . VAL A 1 109 ? 2.285 -13.212 -11.545 1.00 67.25 109 VAL A CA 1
ATOM 829 C C . VAL A 1 109 ? 0.788 -12.915 -11.663 1.00 67.25 109 VAL A C 1
ATOM 831 O O . VAL A 1 109 ? 0.221 -12.224 -10.822 1.00 67.25 109 VAL A O 1
ATOM 834 N N . TRP A 1 110 ? 0.112 -13.499 -12.654 1.00 64.44 110 TRP A N 1
ATOM 835 C CA . TRP A 1 110 ? -1.340 -13.403 -12.794 1.00 64.44 110 TRP A CA 1
ATOM 836 C C . TRP A 1 110 ? -2.087 -13.983 -11.589 1.00 64.44 110 TRP A C 1
ATOM 838 O O . TRP A 1 110 ? -3.058 -13.388 -11.133 1.00 64.44 110 TRP A O 1
ATOM 848 N N . ALA A 1 111 ? -1.659 -15.135 -11.065 1.00 58.97 111 ALA A N 1
ATOM 849 C CA . ALA A 1 111 ? -2.285 -15.761 -9.904 1.00 58.97 111 ALA A CA 1
ATOM 850 C C . ALA A 1 111 ? -2.135 -14.908 -8.633 1.00 58.97 111 ALA A C 1
ATOM 852 O O . ALA A 1 111 ? -3.073 -14.847 -7.838 1.00 58.97 111 ALA A O 1
ATOM 853 N N . ASP A 1 112 ? -1.002 -14.221 -8.471 1.00 55.00 112 ASP A N 1
ATOM 854 C CA . ASP A 1 112 ? -0.756 -13.294 -7.359 1.00 55.00 112 ASP A CA 1
ATOM 855 C C . ASP A 1 112 ? -1.591 -12.001 -7.489 1.00 55.00 112 ASP A C 1
ATOM 857 O O . ASP A 1 112 ? -2.175 -11.519 -6.517 1.00 55.00 112 ASP A O 1
ATOM 861 N N . LEU A 1 113 ? -1.765 -11.501 -8.719 1.00 54.00 113 LEU A N 1
ATOM 862 C CA . LEU A 1 113 ? -2.642 -10.365 -9.043 1.00 54.00 113 LEU A CA 1
ATOM 863 C C . LEU A 1 113 ? -4.140 -10.719 -9.059 1.00 54.00 113 LEU A C 1
ATOM 865 O O . LEU A 1 113 ? -4.988 -9.825 -9.031 1.00 54.00 113 LEU A O 1
ATOM 869 N N . GLY A 1 114 ? -4.489 -12.007 -9.125 1.00 42.56 114 GLY A N 1
ATOM 870 C CA . GLY A 1 114 ? -5.802 -12.507 -9.551 1.00 42.56 114 GLY A CA 1
ATOM 871 C C . GLY A 1 114 ? -7.000 -12.082 -8.697 1.00 42.56 114 GLY A C 1
ATOM 872 O O . GLY A 1 114 ? -8.135 -12.185 -9.150 1.00 42.56 114 GLY A O 1
ATOM 873 N N . ALA A 1 115 ? -6.780 -11.563 -7.486 1.00 47.19 115 ALA A N 1
ATOM 874 C CA . ALA A 1 115 ? -7.846 -10.975 -6.670 1.00 47.19 115 ALA A CA 1
ATOM 875 C C . ALA A 1 115 ? -8.257 -9.552 -7.114 1.00 47.19 115 ALA A C 1
ATOM 877 O O . ALA A 1 115 ? -9.303 -9.069 -6.682 1.00 47.19 115 ALA A O 1
ATOM 878 N N . GLN A 1 116 ? -7.439 -8.877 -7.930 1.00 49.47 116 GLN A N 1
ATOM 879 C CA . GLN A 1 116 ? -7.611 -7.476 -8.342 1.00 49.47 116 GLN A CA 1
ATOM 880 C C . GLN A 1 116 ? -7.920 -7.307 -9.838 1.00 49.47 116 GLN A C 1
ATOM 882 O O . GLN A 1 116 ? -8.307 -6.220 -10.261 1.00 49.47 116 GLN A O 1
ATOM 887 N N . ILE A 1 117 ? -7.746 -8.359 -10.642 1.00 58.66 117 ILE A N 1
ATOM 888 C CA . ILE A 1 117 ? -8.003 -8.331 -12.086 1.00 58.66 117 ILE A CA 1
ATOM 889 C C . ILE A 1 117 ? -9.493 -8.559 -12.358 1.00 58.66 117 ILE A C 1
ATOM 891 O O . ILE A 1 117 ? -10.124 -9.443 -11.774 1.00 58.66 117 ILE A O 1
ATOM 895 N N . LEU A 1 118 ? -10.058 -7.761 -13.262 1.00 60.34 118 LEU A N 1
ATOM 896 C CA . LEU A 1 118 ? -11.461 -7.846 -13.649 1.00 60.34 118 LEU A CA 1
ATOM 897 C C . LEU A 1 118 ? -11.650 -8.885 -14.761 1.00 60.34 118 LEU A C 1
ATOM 899 O O . LEU A 1 118 ? -10.888 -8.948 -15.721 1.00 60.34 118 LEU A O 1
ATOM 903 N N . ASN A 1 119 ? -12.700 -9.700 -14.635 1.00 61.03 119 ASN A N 1
ATOM 904 C CA . ASN A 1 119 ? -13.060 -10.707 -15.643 1.00 61.03 119 ASN A CA 1
ATOM 905 C C . ASN A 1 119 ? -13.772 -10.104 -16.867 1.00 61.03 119 ASN A C 1
ATOM 907 O O . ASN A 1 119 ? -13.958 -10.789 -17.871 1.00 61.03 119 ASN A O 1
ATOM 911 N N . GLU A 1 120 ? -14.196 -8.844 -16.774 1.00 69.31 120 GLU A N 1
ATOM 912 C CA . GLU A 1 120 ? -14.888 -8.108 -17.829 1.00 69.31 120 GLU A CA 1
ATOM 913 C C . GLU A 1 120 ? -13.980 -7.003 -18.389 1.00 69.31 120 GLU A C 1
ATOM 915 O O . GLU A 1 120 ? -13.138 -6.483 -17.650 1.00 69.31 120 GLU A O 1
ATOM 920 N N . PRO A 1 121 ? -14.135 -6.628 -19.674 1.00 71.31 121 PRO A N 1
ATOM 921 C CA . PRO A 1 121 ? -13.376 -5.532 -20.264 1.00 71.31 121 PRO A CA 1
ATOM 922 C C . PRO A 1 121 ? -13.548 -4.242 -19.458 1.00 71.31 121 PRO A C 1
ATOM 924 O O . PRO A 1 121 ? -14.668 -3.842 -19.144 1.00 71.31 121 PRO A O 1
ATOM 927 N N . VAL A 1 122 ? -12.434 -3.583 -19.150 1.00 78.00 122 VAL A N 1
ATOM 928 C CA . VAL A 1 122 ? -12.424 -2.290 -18.463 1.00 78.00 122 VAL A CA 1
ATOM 929 C C . VAL A 1 122 ? -12.687 -1.176 -19.468 1.00 78.00 122 VAL A C 1
ATOM 931 O O . VAL A 1 122 ? -11.951 -1.043 -20.446 1.00 78.00 122 VAL A O 1
ATOM 934 N N . ASP A 1 123 ? -13.695 -0.350 -19.197 1.00 75.69 123 ASP A N 1
ATOM 935 C CA . ASP A 1 123 ? -13.827 0.953 -19.844 1.00 75.69 123 ASP A CA 1
ATOM 936 C C . ASP A 1 123 ? -12.844 1.935 -19.193 1.00 75.69 123 ASP A C 1
ATOM 938 O O . ASP A 1 123 ? -12.978 2.281 -18.019 1.00 75.69 123 ASP A O 1
ATOM 942 N N . THR A 1 124 ? -11.815 2.336 -19.937 1.00 76.69 124 THR A N 1
ATOM 943 C CA . THR A 1 124 ? -10.769 3.241 -19.443 1.00 76.69 124 THR A CA 1
ATOM 944 C C . THR A 1 124 ? -11.200 4.706 -19.425 1.00 76.69 124 THR A C 1
ATOM 946 O O . THR A 1 124 ? -10.497 5.519 -18.831 1.00 76.69 124 THR A O 1
ATOM 949 N N . GLU A 1 125 ? -12.329 5.042 -20.057 1.00 73.50 125 GLU A N 1
ATOM 950 C CA . GLU A 1 125 ? -12.896 6.396 -20.062 1.00 73.50 125 GLU A CA 1
ATOM 951 C C . GLU A 1 125 ? -13.876 6.618 -18.893 1.00 73.50 125 GLU A C 1
ATOM 953 O O . GLU A 1 125 ? -14.184 7.760 -18.546 1.00 73.50 125 GLU A O 1
ATOM 958 N N . ASP A 1 126 ? -14.332 5.545 -18.232 1.00 70.81 126 ASP A N 1
ATOM 959 C CA . ASP A 1 126 ? -15.153 5.617 -17.018 1.00 70.81 126 ASP A CA 1
ATOM 960 C C . ASP A 1 126 ? -14.281 5.898 -15.782 1.00 70.81 126 ASP A C 1
ATOM 962 O O . ASP A 1 126 ? -13.928 5.020 -14.982 1.00 70.81 126 ASP A O 1
ATOM 966 N N . LEU A 1 127 ? -13.914 7.172 -15.642 1.00 60.25 127 LEU A N 1
ATOM 967 C CA . LEU A 1 127 ? -13.107 7.660 -14.528 1.00 60.25 127 LEU A CA 1
ATOM 968 C C . LEU A 1 127 ? -13.819 7.497 -13.181 1.00 60.25 127 LEU A C 1
ATOM 970 O O . LEU A 1 127 ? -13.147 7.245 -12.183 1.00 60.25 127 LEU A O 1
ATOM 974 N N . ASP A 1 128 ? -15.150 7.575 -13.134 1.00 59.53 128 ASP A N 1
ATOM 975 C CA . ASP A 1 128 ? -15.908 7.386 -11.896 1.00 59.53 128 ASP A CA 1
ATOM 976 C C . ASP A 1 128 ? -15.738 5.951 -11.387 1.00 59.53 128 ASP A C 1
ATOM 978 O O . ASP A 1 128 ? -15.353 5.733 -10.233 1.00 59.53 128 ASP A O 1
ATOM 982 N N . ALA A 1 129 ? -15.926 4.955 -12.256 1.00 59.44 129 ALA A N 1
ATOM 983 C CA . ALA A 1 129 ? -15.698 3.563 -11.898 1.00 59.44 129 ALA A CA 1
ATOM 984 C C . ALA A 1 129 ? -14.224 3.279 -11.562 1.00 59.44 129 ALA A C 1
ATOM 986 O O . ALA A 1 129 ? -13.948 2.471 -10.670 1.00 59.44 129 ALA A O 1
ATOM 987 N N . ALA A 1 130 ? -13.273 3.948 -12.219 1.00 62.22 130 ALA A N 1
ATOM 988 C CA . ALA A 1 130 ? -11.854 3.824 -11.893 1.00 62.22 130 ALA A CA 1
ATOM 989 C C . ALA A 1 130 ? -11.511 4.411 -10.511 1.00 62.22 130 ALA A C 1
ATOM 991 O O . ALA A 1 130 ? -10.832 3.758 -9.714 1.00 62.22 130 ALA A O 1
ATOM 992 N N . VAL A 1 131 ? -12.050 5.589 -10.165 1.00 59.00 131 VAL A N 1
ATOM 993 C CA . VAL A 1 131 ? -11.915 6.189 -8.825 1.00 59.00 131 VAL A CA 1
ATOM 994 C C . VAL A 1 131 ? -12.496 5.255 -7.765 1.00 59.00 131 VAL A C 1
ATOM 996 O O . VAL A 1 131 ? -11.871 5.047 -6.726 1.00 59.00 131 VAL A O 1
ATOM 999 N N . LEU A 1 132 ? -13.661 4.644 -8.019 1.00 59.59 132 LEU A N 1
ATOM 1000 C CA . LEU A 1 132 ? -14.276 3.680 -7.100 1.00 59.59 132 LEU A CA 1
ATOM 1001 C C . LEU A 1 132 ? -13.374 2.468 -6.816 1.00 59.59 132 LEU A C 1
ATOM 1003 O O . LEU A 1 132 ? -13.388 1.955 -5.693 1.00 59.59 132 LEU A O 1
ATOM 1007 N N . ARG A 1 133 ? -12.589 2.027 -7.804 1.00 64.06 133 ARG A N 1
ATOM 1008 C CA . ARG A 1 133 ? -11.640 0.910 -7.676 1.00 64.06 133 ARG A CA 1
ATOM 1009 C C . ARG A 1 133 ? -10.306 1.317 -7.052 1.00 64.06 133 ARG A C 1
ATOM 1011 O O . ARG A 1 133 ? -9.627 0.458 -6.504 1.00 64.06 133 ARG A O 1
ATOM 1018 N N . SER A 1 134 ? -9.983 2.609 -7.063 1.00 56.94 134 SER A N 1
ATOM 1019 C CA . SER A 1 134 ? -8.759 3.185 -6.486 1.00 56.94 134 SER A CA 1
ATOM 1020 C C . SER A 1 134 ? -9.003 4.041 -5.248 1.00 56.94 134 SER A C 1
ATOM 1022 O O . SER A 1 134 ? -8.223 4.944 -4.946 1.00 56.94 134 SER A O 1
ATOM 1024 N N . ARG A 1 135 ? -10.077 3.760 -4.500 1.00 51.03 135 ARG A N 1
ATOM 1025 C CA . ARG A 1 135 ? -10.439 4.468 -3.254 1.00 51.03 135 ARG A CA 1
ATOM 1026 C C . ARG A 1 135 ? -9.374 4.386 -2.153 1.00 51.03 135 ARG A C 1
ATOM 1028 O O . ARG A 1 135 ? -9.461 5.112 -1.169 1.00 51.03 135 ARG A O 1
ATOM 1035 N N . ASP A 1 136 ? -8.398 3.499 -2.297 1.00 48.06 136 ASP A N 1
ATOM 1036 C CA . ASP A 1 136 ? -7.214 3.376 -1.450 1.00 48.06 136 ASP A CA 1
ATOM 1037 C C . ASP A 1 136 ? -6.120 4.416 -1.771 1.00 48.06 136 ASP A C 1
ATOM 1039 O O . ASP A 1 136 ? -5.276 4.682 -0.914 1.00 48.06 136 ASP A O 1
ATOM 1043 N N . ARG A 1 137 ? -6.129 5.017 -2.972 1.00 49.44 137 ARG A N 1
ATOM 1044 C CA . ARG A 1 137 ? -5.064 5.914 -3.475 1.00 49.44 137 ARG A CA 1
ATOM 1045 C C . ARG A 1 137 ? -5.564 7.239 -4.063 1.00 49.44 137 ARG A C 1
ATOM 1047 O O . ARG A 1 137 ? -4.774 8.172 -4.182 1.00 49.44 137 ARG A O 1
ATOM 1054 N N . VAL A 1 138 ? -6.847 7.348 -4.410 1.00 50.12 138 VAL A N 1
ATOM 1055 C CA . VAL A 1 138 ? -7.444 8.521 -5.068 1.00 50.12 138 VAL A CA 1
ATOM 1056 C C . VAL A 1 138 ? -8.716 8.953 -4.341 1.00 50.12 138 VAL A C 1
ATOM 1058 O O . VAL A 1 138 ? -9.582 8.137 -4.030 1.00 50.12 138 VAL A O 1
ATOM 1061 N N . VAL A 1 139 ? -8.840 10.259 -4.093 1.00 53.25 139 VAL A N 1
ATOM 1062 C CA . VAL A 1 139 ? -10.039 10.896 -3.532 1.00 53.25 139 VAL A CA 1
ATOM 1063 C C . VAL A 1 139 ? -10.508 11.958 -4.519 1.00 53.25 139 VAL A C 1
ATOM 1065 O O . VAL A 1 139 ? -9.719 12.811 -4.923 1.00 53.25 139 VAL A O 1
ATOM 1068 N N . LEU A 1 140 ? -11.778 11.893 -4.926 1.00 55.28 140 LEU A N 1
ATOM 1069 C CA . LEU A 1 140 ? -12.390 12.922 -5.764 1.00 55.28 140 LEU A CA 1
ATOM 1070 C C . LEU A 1 140 ? -12.702 14.146 -4.904 1.00 55.28 140 LEU A C 1
ATOM 1072 O O . LEU A 1 140 ? -13.196 14.004 -3.787 1.00 55.28 140 LEU A O 1
ATOM 1076 N N . VAL A 1 141 ? -12.413 15.336 -5.423 1.00 52.84 141 VAL A N 1
ATOM 1077 C CA . VAL A 1 141 ? -12.556 16.573 -4.662 1.00 52.84 141 VAL A CA 1
ATOM 1078 C C . VAL A 1 141 ? -13.128 17.678 -5.537 1.00 52.84 141 VAL A C 1
ATOM 1080 O O . VAL A 1 141 ? -12.564 17.994 -6.584 1.00 52.84 141 VAL A O 1
ATOM 1083 N N . ASN A 1 142 ? -14.217 18.303 -5.098 1.00 46.31 142 ASN A N 1
ATOM 1084 C CA . ASN A 1 142 ? -14.860 19.420 -5.779 1.00 46.31 142 ASN A CA 1
ATOM 1085 C C . ASN A 1 142 ? -14.394 20.741 -5.161 1.00 46.31 142 ASN A C 1
ATOM 1087 O O . ASN A 1 142 ? -15.100 21.422 -4.417 1.00 46.31 142 ASN A O 1
ATOM 1091 N N . GLY A 1 143 ? -13.170 21.126 -5.515 1.00 49.50 143 GLY A N 1
ATOM 1092 C CA . GLY A 1 143 ? -12.624 22.442 -5.206 1.00 49.50 143 GLY A CA 1
ATOM 1093 C C . GLY A 1 143 ? -11.830 22.542 -3.894 1.00 49.50 143 GLY A C 1
ATOM 1094 O O . GLY A 1 143 ? -11.638 21.557 -3.179 1.00 49.50 143 GLY A O 1
ATOM 1095 N N . PRO A 1 144 ? -11.305 23.743 -3.586 1.00 47.75 144 PRO A N 1
ATOM 1096 C CA . PRO A 1 144 ? -10.256 23.926 -2.577 1.00 47.75 144 PRO A CA 1
ATOM 1097 C C . PRO A 1 144 ? -10.706 23.667 -1.134 1.00 47.75 144 PRO A C 1
ATOM 1099 O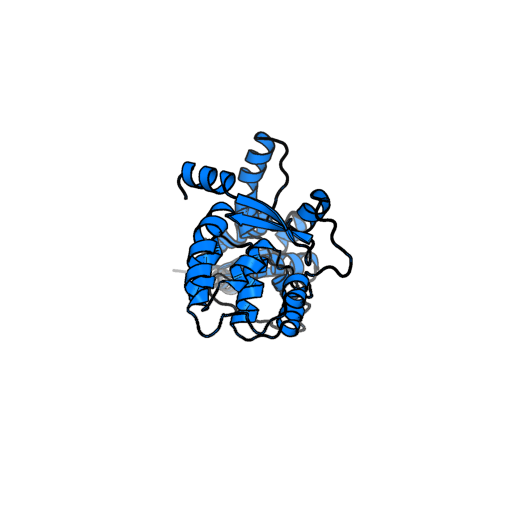 O . PRO A 1 144 ? -9.903 23.253 -0.304 1.00 47.75 144 PRO A O 1
ATOM 1102 N N . GLU A 1 145 ? -11.977 23.919 -0.824 1.00 47.53 145 GLU A N 1
ATOM 1103 C CA . GLU A 1 145 ? -12.542 23.748 0.521 1.00 47.53 145 GLU A CA 1
ATOM 1104 C C . GLU A 1 145 ? -12.732 22.265 0.864 1.00 47.53 145 GLU A C 1
ATOM 1106 O O . GLU A 1 145 ? -12.332 21.810 1.936 1.00 47.53 145 GLU A O 1
ATOM 1111 N N . GLU A 1 146 ? -13.256 21.487 -0.087 1.00 47.66 146 GLU A N 1
ATOM 1112 C CA . GLU A 1 146 ? -13.348 20.033 0.034 1.00 47.66 146 GLU A CA 1
ATOM 1113 C C . GLU A 1 146 ? -11.943 19.407 0.064 1.00 47.66 146 GLU A C 1
ATOM 1115 O O . GLU A 1 146 ? -11.705 18.507 0.860 1.00 47.66 146 GLU A O 1
ATOM 1120 N N . LEU A 1 147 ? -10.968 19.958 -0.672 1.00 51.94 147 LEU A N 1
ATOM 1121 C CA . LEU A 1 147 ? -9.555 19.553 -0.609 1.00 51.94 147 LEU A CA 1
ATOM 1122 C C . LEU A 1 147 ? -8.916 19.816 0.757 1.00 51.94 147 LEU A C 1
ATOM 1124 O O . LEU A 1 147 ? -8.212 18.957 1.283 1.00 51.94 147 LEU A O 1
ATOM 1128 N N . MET A 1 148 ? -9.197 20.962 1.374 1.00 51.50 148 MET A N 1
ATOM 1129 C CA . MET A 1 148 ? -8.733 21.278 2.729 1.00 51.50 148 MET A CA 1
ATOM 1130 C C . MET A 1 148 ? -9.377 20.368 3.784 1.00 51.50 148 MET A C 1
ATOM 1132 O O . MET A 1 148 ? -8.685 19.928 4.702 1.00 51.50 148 MET A O 1
ATOM 1136 N N . ASN A 1 149 ? -10.655 20.009 3.631 1.00 50.81 149 ASN A N 1
ATOM 1137 C CA . ASN A 1 149 ? -11.310 19.002 4.476 1.00 50.81 149 ASN A CA 1
ATOM 1138 C C . ASN A 1 149 ? -10.717 17.604 4.259 1.00 50.81 149 ASN A C 1
ATOM 1140 O O . ASN A 1 149 ? -10.428 16.902 5.232 1.00 50.81 149 ASN A O 1
ATOM 1144 N N . VAL A 1 150 ? -10.453 17.239 3.000 1.00 44.72 150 VAL A N 1
ATOM 1145 C CA . VAL A 1 150 ? -9.746 16.011 2.636 1.00 44.72 150 VAL A CA 1
ATOM 1146 C C . VAL A 1 150 ? -8.354 15.992 3.232 1.00 44.72 150 VAL A C 1
ATOM 1148 O O . VAL A 1 150 ? -7.953 14.891 3.540 1.00 44.72 150 VAL A O 1
ATOM 1151 N N . PHE A 1 151 ? -7.658 17.123 3.446 1.00 45.69 151 PHE A N 1
ATOM 1152 C CA . PHE A 1 151 ? -6.347 17.224 4.121 1.00 45.69 151 PHE A CA 1
ATOM 1153 C C . PHE A 1 151 ? -6.404 17.342 5.654 1.00 45.69 151 PHE A C 1
ATOM 1155 O O . PHE A 1 151 ? -5.441 16.966 6.327 1.00 45.69 151 PHE A O 1
ATOM 1162 N N . ALA A 1 152 ? -7.517 17.805 6.222 1.00 50.31 152 ALA A N 1
ATOM 1163 C CA . ALA A 1 152 ? -7.738 17.849 7.667 1.00 50.31 152 ALA A CA 1
ATOM 1164 C C . ALA A 1 152 ? -8.088 16.466 8.251 1.00 50.31 152 ALA A C 1
ATOM 1166 O O . ALA A 1 152 ? -7.742 16.175 9.396 1.00 50.31 152 ALA A O 1
ATOM 1167 N N . TYR A 1 153 ? -8.722 15.601 7.454 1.00 42.94 153 TYR A N 1
ATOM 1168 C CA . TYR A 1 153 ? -9.174 14.266 7.849 1.00 42.94 153 TYR A CA 1
ATOM 1169 C C . TYR A 1 153 ? -8.390 13.020 7.341 1.00 42.94 153 TYR A C 1
ATOM 1171 O O . TYR A 1 153 ? -8.721 11.936 7.809 1.00 42.94 153 TYR A O 1
ATOM 1179 N N . PRO A 1 154 ? -7.326 13.045 6.501 1.00 53.12 154 PRO A N 1
ATOM 1180 C CA . PRO A 1 154 ? -6.808 11.834 5.856 1.00 53.12 154 PRO A CA 1
ATOM 1181 C C . PRO A 1 154 ? -5.552 11.263 6.531 1.00 53.12 154 PRO A C 1
ATOM 1183 O O . PRO A 1 154 ? -5.326 10.062 6.465 1.00 53.12 154 PRO A O 1
ATOM 1186 N N . PHE A 1 155 ? -4.718 12.059 7.218 1.00 47.69 155 PHE A N 1
ATOM 1187 C CA . PHE A 1 155 ? -3.508 11.520 7.858 1.00 47.69 155 PHE A CA 1
ATOM 1188 C C . PHE A 1 155 ? -3.885 10.645 9.060 1.00 47.69 155 PHE A C 1
ATOM 1190 O O . PHE A 1 155 ? -3.235 9.642 9.352 1.00 47.69 155 PHE A O 1
ATOM 1197 N N . ALA A 1 156 ? -4.974 11.016 9.735 1.00 48.12 156 ALA A N 1
ATOM 1198 C CA . ALA A 1 156 ? -5.626 10.217 10.760 1.00 48.12 156 ALA A CA 1
ATOM 1199 C C . ALA A 1 156 ? -6.150 8.892 10.179 1.00 48.12 156 ALA A C 1
ATOM 1201 O O . ALA A 1 156 ? -5.784 7.828 10.675 1.00 48.12 156 ALA A O 1
ATOM 1202 N N . THR A 1 157 ? -6.898 8.936 9.071 1.00 52.59 157 THR A N 1
ATOM 1203 C CA . THR A 1 157 ? -7.446 7.734 8.421 1.00 52.59 157 THR A CA 1
ATOM 1204 C C . THR A 1 157 ? -6.356 6.790 7.911 1.00 52.59 157 THR A C 1
ATOM 1206 O O . THR A 1 157 ? -6.475 5.578 8.069 1.00 52.59 157 THR A O 1
ATOM 1209 N N . TRP A 1 158 ? -5.245 7.310 7.378 1.00 55.88 158 TRP A N 1
ATOM 1210 C CA . TRP A 1 158 ? -4.128 6.480 6.906 1.00 55.88 158 TRP A CA 1
ATOM 1211 C C . TRP A 1 158 ? -3.424 5.753 8.057 1.00 55.88 158 TRP A C 1
ATOM 1213 O O . TRP A 1 158 ? -2.997 4.609 7.898 1.00 55.88 158 TRP A O 1
ATOM 1223 N N . ARG A 1 159 ? -3.352 6.364 9.250 1.00 64.81 159 ARG A N 1
ATOM 1224 C CA . ARG A 1 159 ? -2.794 5.711 10.452 1.00 64.81 159 ARG A CA 1
ATOM 1225 C C . ARG A 1 159 ? -3.601 4.497 10.901 1.00 64.81 159 ARG A C 1
ATOM 1227 O O . ARG A 1 159 ? -3.050 3.655 11.609 1.00 64.81 159 ARG A O 1
ATOM 1234 N N . VAL A 1 160 ? -4.868 4.415 10.506 1.00 74.81 160 VAL A N 1
ATOM 1235 C CA . VAL A 1 160 ? -5.777 3.314 10.837 1.00 74.81 160 VAL A CA 1
ATOM 1236 C C . VAL A 1 160 ? -6.238 2.531 9.606 1.00 74.81 160 VAL A C 1
ATOM 1238 O O . VAL A 1 160 ? -7.124 1.689 9.723 1.00 74.81 160 VAL A O 1
ATOM 1241 N N . TYR A 1 161 ? -5.634 2.750 8.436 1.00 75.88 161 TYR A N 1
ATOM 1242 C CA . TYR A 1 161 ? -5.994 2.046 7.207 1.00 75.88 161 TYR A CA 1
ATOM 1243 C C . TYR A 1 161 ? -5.612 0.563 7.276 1.00 75.88 161 TYR A C 1
ATOM 1245 O O . TYR A 1 161 ? -4.435 0.209 7.389 1.00 75.88 161 TYR A O 1
ATOM 1253 N N . LEU A 1 162 ? -6.616 -0.312 7.195 1.00 76.00 162 LEU A N 1
ATOM 1254 C CA . LEU A 1 162 ? -6.426 -1.758 7.159 1.00 76.00 162 LEU A CA 1
ATOM 1255 C C . LEU A 1 162 ? -6.267 -2.223 5.710 1.00 76.00 162 LEU A C 1
ATOM 1257 O O . LEU A 1 162 ? -7.218 -2.167 4.932 1.00 76.00 162 LEU A O 1
ATOM 1261 N N . HIS A 1 163 ? -5.087 -2.738 5.366 1.00 71.12 163 HIS A N 1
ATOM 1262 C CA . HIS A 1 163 ? -4.842 -3.259 4.023 1.00 71.12 163 HIS A CA 1
ATOM 1263 C C . HIS A 1 163 ? -5.753 -4.473 3.734 1.00 71.12 163 HIS A C 1
ATOM 1265 O O . HIS A 1 163 ? -5.916 -5.321 4.619 1.00 71.12 163 HIS A O 1
ATOM 1271 N N . PRO A 1 164 ? -6.303 -4.642 2.514 1.00 69.69 164 PRO A N 1
ATOM 1272 C CA . PRO A 1 164 ? -7.214 -5.744 2.188 1.00 69.69 164 PRO A CA 1
ATOM 1273 C C . PRO A 1 164 ? -6.685 -7.140 2.551 1.00 69.69 164 PRO A C 1
ATOM 1275 O O . PRO A 1 164 ? -7.430 -7.965 3.079 1.00 69.69 164 PRO A O 1
ATOM 1278 N N . THR A 1 165 ? -5.382 -7.391 2.376 1.00 71.81 165 THR A N 1
ATOM 1279 C CA . THR A 1 165 ? -4.751 -8.679 2.743 1.00 71.81 165 THR A CA 1
ATOM 1280 C C . THR A 1 165 ? -4.762 -8.965 4.250 1.00 71.81 165 THR A C 1
ATOM 1282 O O . THR A 1 165 ? -4.675 -10.118 4.666 1.00 71.81 165 THR A O 1
ATOM 1285 N N . GLN A 1 166 ? -4.911 -7.940 5.093 1.00 81.19 166 GLN A N 1
ATOM 1286 C CA . GLN A 1 166 ? -5.000 -8.080 6.548 1.00 81.19 166 GLN A CA 1
ATOM 1287 C C . GLN A 1 166 ? -6.430 -8.375 7.022 1.00 81.19 166 GLN A C 1
ATOM 1289 O O . GLN A 1 166 ? -6.619 -8.856 8.143 1.00 81.19 166 GLN A O 1
ATOM 1294 N N . ARG A 1 167 ? -7.439 -8.139 6.174 1.00 82.06 167 ARG A N 1
ATOM 1295 C CA . ARG A 1 167 ? -8.859 -8.294 6.514 1.00 82.06 167 ARG A CA 1
ATOM 1296 C C . ARG A 1 167 ? -9.214 -9.726 6.900 1.00 82.06 167 ARG A C 1
ATOM 1298 O O . ARG A 1 167 ? -9.900 -9.939 7.892 1.00 82.06 167 ARG A O 1
ATOM 1305 N N . ALA A 1 168 ? -8.636 -10.709 6.209 1.00 83.31 168 ALA A N 1
ATOM 1306 C CA . ALA A 1 168 ? -8.809 -12.121 6.549 1.00 83.31 168 ALA A CA 1
ATOM 1307 C C . ALA A 1 168 ? -8.369 -12.437 7.992 1.00 83.31 168 ALA A C 1
ATOM 1309 O O . ALA A 1 168 ? -9.029 -13.203 8.688 1.00 83.31 168 ALA A O 1
ATOM 1310 N N . VAL A 1 169 ? -7.285 -11.815 8.469 1.00 88.38 169 VAL A N 1
ATOM 1311 C CA . VAL A 1 169 ? -6.783 -11.988 9.844 1.00 88.38 169 VAL A CA 1
ATOM 1312 C C . VAL A 1 169 ? -7.663 -11.249 10.857 1.00 88.38 169 VAL A C 1
ATOM 1314 O O . VAL A 1 169 ? -7.900 -11.742 11.962 1.00 88.38 169 VAL A O 1
ATOM 1317 N N . VAL A 1 170 ? -8.165 -10.072 10.480 1.00 91.94 170 VAL A N 1
ATOM 1318 C CA . VAL A 1 170 ? -9.053 -9.251 11.313 1.00 91.94 170 VAL A CA 1
ATOM 1319 C C . VAL A 1 170 ? -10.433 -9.879 11.489 1.00 91.94 170 VAL A C 1
ATOM 1321 O O . VAL A 1 170 ? -10.968 -9.813 12.593 1.00 91.94 170 VAL A O 1
ATOM 1324 N N . ASP A 1 171 ? -10.994 -10.516 10.463 1.00 89.88 171 ASP A N 1
ATOM 1325 C CA . ASP A 1 171 ? -12.371 -11.026 10.483 1.00 89.88 171 ASP A CA 1
ATOM 1326 C C . ASP A 1 171 ? -12.466 -12.501 10.906 1.00 89.88 171 ASP A C 1
ATOM 1328 O O . ASP A 1 171 ? -13.515 -12.953 11.375 1.00 89.88 171 ASP A O 1
ATOM 1332 N N . ALA A 1 172 ? -11.369 -13.261 10.828 1.00 89.06 172 ALA A N 1
ATOM 1333 C CA . ALA A 1 172 ? -11.354 -14.689 11.144 1.00 89.06 172 ALA A CA 1
ATOM 1334 C C . ALA A 1 172 ? -11.892 -15.017 12.548 1.00 89.06 172 ALA A C 1
ATOM 1336 O O . ALA A 1 172 ? -11.673 -14.296 13.519 1.00 89.06 172 ALA A O 1
ATOM 1337 N N . SER A 1 173 ? -12.559 -16.157 12.706 1.00 90.12 173 SER A N 1
ATOM 1338 C CA . SER A 1 173 ? -12.883 -16.715 14.025 1.00 90.12 173 SER A CA 1
ATOM 1339 C C . SER A 1 173 ? -11.875 -17.806 14.367 1.00 90.12 173 SER A C 1
ATOM 1341 O O . SER A 1 173 ? -11.836 -18.848 13.717 1.00 90.12 173 SER A O 1
ATOM 1343 N N . TYR A 1 174 ? -11.048 -17.574 15.385 1.00 88.31 174 TYR A N 1
ATOM 1344 C CA . TYR A 1 174 ? -10.045 -18.538 15.836 1.00 88.31 174 TYR A CA 1
ATOM 1345 C C . TYR A 1 174 ? -10.600 -19.368 16.996 1.00 88.31 174 TYR A C 1
ATOM 1347 O O . TYR A 1 174 ? -11.162 -18.817 17.937 1.00 88.31 174 TYR A O 1
ATOM 1355 N N . LYS A 1 175 ? -10.401 -20.691 16.968 1.00 85.56 175 LYS A N 1
ATOM 1356 C CA . LYS A 1 175 ? -10.817 -21.606 18.055 1.00 85.56 175 LYS A CA 1
ATOM 1357 C C . LYS A 1 175 ? -9.916 -21.532 19.302 1.00 85.56 175 LYS A C 1
ATOM 1359 O O . LYS A 1 175 ? -10.068 -22.331 20.219 1.00 85.56 175 LYS A O 1
ATOM 1364 N N . GLY A 1 176 ? -8.948 -20.618 19.319 1.00 88.06 176 GLY A N 1
ATOM 1365 C CA . GLY A 1 176 ? -7.931 -20.493 20.356 1.00 88.06 176 GLY A CA 1
ATOM 1366 C C . GLY A 1 176 ? -6.974 -19.331 20.073 1.00 88.06 176 GLY A C 1
ATOM 1367 O O . GLY A 1 176 ? -7.266 -18.497 19.211 1.00 88.06 176 GLY A O 1
ATOM 1368 N N . PRO A 1 177 ? -5.834 -19.263 20.782 1.00 91.44 177 PRO A N 1
ATOM 1369 C CA . PRO A 1 177 ? -4.855 -18.196 20.609 1.00 91.44 177 PRO A CA 1
ATOM 1370 C C . PRO A 1 177 ? -4.336 -18.113 19.169 1.00 91.44 177 PRO A C 1
ATOM 1372 O O . PRO A 1 177 ? -4.012 -19.130 18.558 1.00 91.44 177 PRO A O 1
ATOM 1375 N N . ALA A 1 178 ? -4.210 -16.892 18.653 1.00 91.06 178 ALA A N 1
ATOM 1376 C CA . ALA A 1 178 ? -3.653 -16.611 17.335 1.00 91.06 178 ALA A CA 1
ATOM 1377 C C . ALA A 1 178 ? -2.448 -15.674 17.458 1.00 91.06 178 ALA A C 1
ATOM 1379 O O . ALA A 1 178 ? -2.410 -14.803 18.330 1.00 91.06 178 ALA A O 1
ATOM 1380 N N . ARG A 1 179 ? -1.460 -15.845 16.574 1.00 92.06 179 ARG A N 1
ATOM 1381 C CA . ARG A 1 179 ? -0.268 -14.995 16.510 1.00 92.06 179 ARG A CA 1
ATOM 1382 C C . ARG A 1 179 ? -0.140 -14.392 15.122 1.00 92.06 179 ARG A C 1
ATOM 1384 O O . ARG A 1 179 ? -0.075 -15.122 14.140 1.00 92.06 179 ARG A O 1
ATOM 1391 N N . VAL A 1 180 ? -0.029 -13.069 15.072 1.00 85.56 180 VAL A N 1
ATOM 1392 C CA . VAL A 1 180 ? 0.249 -12.319 13.846 1.00 85.56 180 VAL A CA 1
ATOM 1393 C C . VAL A 1 180 ? 1.704 -11.869 13.875 1.00 85.56 180 VAL A C 1
ATOM 1395 O O . VAL A 1 180 ? 2.145 -11.222 14.825 1.00 85.56 180 VAL A O 1
ATOM 1398 N N . THR A 1 181 ? 2.461 -12.228 12.843 1.00 82.25 181 THR A N 1
ATOM 1399 C CA . THR A 1 181 ? 3.874 -11.865 12.684 1.00 82.25 181 THR A CA 1
ATOM 1400 C C . THR A 1 181 ? 4.067 -11.050 11.416 1.00 82.25 181 THR A C 1
ATOM 1402 O O . THR A 1 181 ? 3.409 -11.299 10.414 1.00 82.25 181 THR A O 1
ATOM 1405 N N . GLY A 1 182 ? 4.995 -10.099 11.448 1.00 72.50 182 GLY A N 1
ATOM 1406 C CA . GLY A 1 182 ? 5.355 -9.290 10.288 1.00 72.50 182 GLY A CA 1
ATOM 1407 C C . GLY A 1 182 ? 6.519 -8.364 10.616 1.00 72.50 182 GLY A C 1
ATOM 1408 O O . GLY A 1 182 ? 6.703 -7.996 11.783 1.00 72.50 182 GLY A O 1
ATOM 1409 N N . GLY A 1 183 ? 7.293 -7.974 9.602 1.00 63.91 183 GLY A N 1
ATOM 1410 C CA . GLY A 1 183 ? 8.429 -7.058 9.749 1.00 63.91 183 GLY A CA 1
ATOM 1411 C C . GLY A 1 183 ? 8.030 -5.672 10.285 1.00 63.91 183 GLY A C 1
ATOM 1412 O O . GLY A 1 183 ? 6.836 -5.373 10.422 1.00 63.91 183 GLY A O 1
ATOM 1413 N N . PRO A 1 184 ? 8.987 -4.805 10.644 1.00 59.72 184 PRO A N 1
ATOM 1414 C CA . PRO A 1 184 ? 8.702 -3.403 10.961 1.00 59.72 184 PRO A CA 1
ATOM 1415 C C . PRO A 1 184 ? 7.854 -2.740 9.860 1.00 59.72 184 PRO A C 1
ATOM 1417 O O . PRO A 1 184 ? 7.990 -3.079 8.692 1.00 59.72 184 PRO A O 1
ATOM 1420 N N . GLY A 1 185 ? 6.927 -1.849 10.226 1.00 60.81 185 GLY A N 1
ATOM 1421 C CA . GLY A 1 185 ? 6.095 -1.117 9.253 1.00 60.81 185 GLY A CA 1
ATOM 1422 C C . GLY A 1 185 ? 4.920 -1.885 8.622 1.00 60.81 185 GLY A C 1
ATOM 1423 O O . GLY A 1 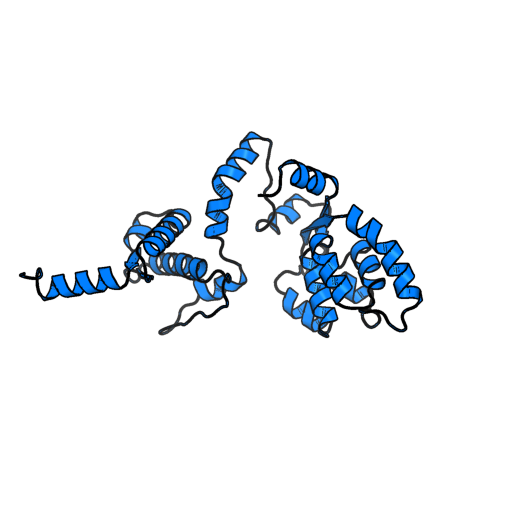185 ? 4.065 -1.266 8.010 1.00 60.81 185 GLY A O 1
ATOM 1424 N N . THR A 1 186 ? 4.785 -3.197 8.837 1.00 68.00 186 THR A N 1
ATOM 1425 C CA . THR A 1 186 ? 3.730 -4.045 8.219 1.00 68.00 186 THR A CA 1
ATOM 1426 C C . THR A 1 186 ? 2.306 -3.879 8.788 1.00 68.00 186 THR A C 1
ATOM 1428 O O . THR A 1 186 ? 1.494 -4.795 8.711 1.00 68.00 186 THR A O 1
ATOM 1431 N N . GLY A 1 187 ? 1.986 -2.753 9.433 1.00 76.06 187 GLY A N 1
ATOM 1432 C CA . GLY A 1 187 ? 0.615 -2.453 9.877 1.00 76.06 187 GLY A CA 1
ATOM 1433 C C . GLY A 1 187 ? 0.047 -3.328 11.008 1.00 76.06 187 GLY A C 1
ATOM 1434 O O . GLY A 1 187 ? -1.147 -3.269 11.270 1.00 76.06 187 GLY A O 1
ATOM 1435 N N . LYS A 1 188 ? 0.863 -4.109 11.735 1.00 88.50 188 LYS A N 1
ATOM 1436 C CA . LYS A 1 188 ? 0.395 -4.968 12.854 1.00 88.50 188 LYS A CA 1
ATOM 1437 C C . LYS A 1 188 ? -0.441 -4.220 13.895 1.00 88.50 188 LYS A C 1
ATOM 1439 O O . LYS A 1 188 ? -1.410 -4.762 14.412 1.00 88.50 188 LYS A O 1
ATOM 1444 N N . THR A 1 189 ? -0.059 -2.985 14.207 1.00 86.81 189 THR A N 1
ATOM 1445 C CA . THR A 1 189 ? -0.811 -2.129 15.130 1.00 86.81 189 THR A CA 1
ATOM 1446 C C . THR A 1 189 ? -2.220 -1.873 14.605 1.00 86.81 189 THR A C 1
ATOM 1448 O O . THR A 1 189 ? -3.174 -2.010 15.357 1.00 86.81 189 THR A O 1
ATOM 1451 N N . VAL A 1 190 ? -2.365 -1.597 13.308 1.00 88.00 190 VAL A N 1
ATOM 1452 C CA . VAL A 1 190 ? -3.670 -1.399 12.670 1.00 88.00 190 VAL A CA 1
ATOM 1453 C C . VAL A 1 190 ? -4.510 -2.674 12.729 1.00 88.00 190 VAL A C 1
ATOM 1455 O O . VAL A 1 190 ? -5.674 -2.620 13.115 1.00 88.00 190 VAL A O 1
ATOM 1458 N N . VAL A 1 191 ? -3.902 -3.837 12.470 1.00 91.50 191 VAL A N 1
ATOM 1459 C CA . VAL A 1 191 ? -4.570 -5.142 12.631 1.00 91.50 191 VAL A CA 1
ATOM 1460 C C . VAL A 1 191 ? -5.123 -5.313 14.045 1.00 91.50 191 VAL A C 1
ATOM 1462 O O . VAL A 1 191 ? -6.252 -5.765 14.201 1.00 91.50 191 VAL A O 1
ATOM 1465 N N . VAL A 1 192 ? -4.366 -4.928 15.078 1.00 93.94 192 VAL A N 1
ATOM 1466 C CA . VAL A 1 192 ? -4.820 -5.004 16.476 1.00 93.94 192 VAL A CA 1
ATOM 1467 C C . VAL A 1 192 ? -6.037 -4.111 16.724 1.00 93.94 192 VAL A C 1
ATOM 1469 O O . VAL A 1 192 ? -6.991 -4.575 17.344 1.00 93.94 192 VAL A O 1
ATOM 1472 N N . LEU A 1 193 ? -6.026 -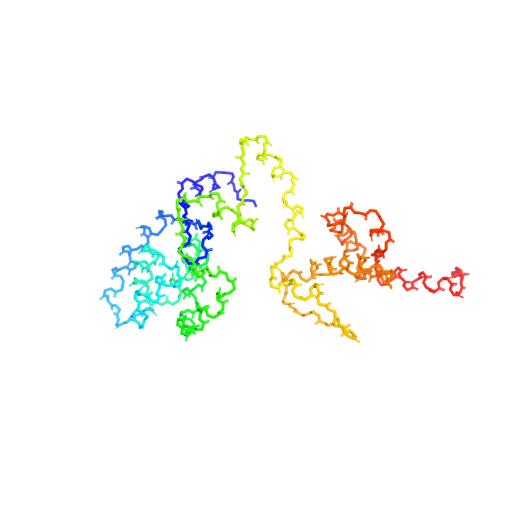2.869 16.230 1.00 94.19 193 LEU A N 1
ATOM 1473 C CA . LEU A 1 193 ? -7.138 -1.928 16.408 1.00 94.19 193 LEU A CA 1
ATOM 1474 C C . LEU A 1 193 ? -8.423 -2.446 15.752 1.00 94.19 193 LEU A C 1
ATOM 1476 O O . LEU A 1 193 ? -9.456 -2.569 16.408 1.00 94.19 193 LEU A O 1
ATOM 1480 N N . HIS A 1 194 ? -8.336 -2.838 14.479 1.00 94.12 194 HIS A N 1
ATOM 1481 C CA . HIS A 1 194 ? -9.481 -3.373 13.740 1.00 94.12 194 HIS A CA 1
ATOM 1482 C C . HIS A 1 194 ? -9.979 -4.688 14.326 1.00 94.12 194 HIS A C 1
ATOM 1484 O O . HIS A 1 194 ? -11.183 -4.912 14.429 1.00 94.12 194 HIS A O 1
ATOM 1490 N N . ARG A 1 195 ? -9.068 -5.553 14.779 1.00 94.88 195 ARG A N 1
ATOM 1491 C CA . ARG A 1 195 ? -9.448 -6.804 15.431 1.00 94.88 195 ARG A CA 1
ATOM 1492 C C . ARG A 1 195 ? -10.179 -6.551 16.746 1.00 94.88 195 ARG A C 1
ATOM 1494 O O . ARG A 1 195 ? -11.158 -7.240 17.020 1.00 94.88 195 ARG A O 1
ATOM 1501 N N . ALA A 1 196 ? -9.729 -5.585 17.546 1.00 95.75 196 ALA A N 1
ATOM 1502 C CA . ALA A 1 196 ? -10.406 -5.213 18.783 1.00 95.75 196 ALA A CA 1
ATOM 1503 C C . ALA A 1 196 ? -11.824 -4.691 18.512 1.00 95.75 196 ALA A C 1
ATOM 1505 O O . ALA A 1 196 ? -12.762 -5.145 19.166 1.00 95.75 196 ALA A O 1
ATOM 1506 N N . HIS A 1 197 ? -11.983 -3.841 17.492 1.00 95.38 197 HIS A N 1
ATOM 1507 C CA . HIS A 1 197 ? -13.287 -3.357 17.031 1.00 95.38 197 HIS A CA 1
ATOM 1508 C C . HIS A 1 197 ? -14.223 -4.495 16.615 1.00 95.38 197 HIS A C 1
ATOM 1510 O O . HIS A 1 197 ? -15.336 -4.615 17.123 1.00 95.38 197 HIS A O 1
ATOM 1516 N N . VAL A 1 198 ? -13.755 -5.391 15.737 1.00 94.50 198 VAL A N 1
ATOM 1517 C CA . VAL A 1 198 ? -14.545 -6.538 15.261 1.00 94.50 198 VAL A CA 1
ATOM 1518 C C . VAL A 1 198 ? -14.949 -7.459 16.410 1.00 94.50 198 VAL A C 1
ATOM 1520 O O . VAL A 1 198 ? -16.083 -7.932 16.440 1.00 94.50 198 VAL A O 1
ATOM 1523 N N . LEU A 1 199 ? -14.053 -7.716 17.366 1.00 94.12 199 LEU A N 1
ATOM 1524 C CA . LEU A 1 199 ? -14.368 -8.541 18.534 1.00 94.12 199 LEU A CA 1
ATOM 1525 C C . LEU A 1 199 ? -15.385 -7.865 19.461 1.00 94.12 199 LEU A C 1
ATOM 1527 O O . LEU A 1 199 ? -16.297 -8.535 19.940 1.00 94.12 199 LEU A O 1
ATOM 1531 N N . ALA A 1 200 ? -15.274 -6.554 19.678 1.00 95.19 200 ALA A N 1
ATOM 1532 C CA . ALA A 1 200 ? -16.222 -5.807 20.497 1.00 95.19 200 ALA A CA 1
ATOM 1533 C C . ALA A 1 200 ? -17.621 -5.766 19.858 1.00 95.19 200 ALA A C 1
ATOM 1535 O O . ALA A 1 200 ? -18.613 -5.993 20.552 1.00 95.19 200 ALA A O 1
ATOM 1536 N N . LYS A 1 201 ? -17.701 -5.605 18.528 1.00 94.44 201 LYS A N 1
ATOM 1537 C CA . LYS A 1 201 ? -18.960 -5.653 17.761 1.00 94.44 201 LYS A CA 1
ATOM 1538 C C . LYS A 1 201 ? -19.696 -6.991 17.843 1.00 94.44 201 LYS A C 1
ATOM 1540 O O . LYS A 1 201 ? -20.914 -7.018 17.698 1.00 94.44 201 LYS A O 1
ATOM 1545 N N . ARG A 1 202 ? -18.995 -8.102 18.092 1.00 91.19 202 ARG A N 1
ATOM 1546 C CA . ARG A 1 202 ? -19.636 -9.419 18.284 1.00 91.19 202 ARG A CA 1
ATOM 1547 C C . ARG A 1 202 ? -20.404 -9.520 19.599 1.00 91.19 202 ARG A C 1
ATOM 1549 O O . ARG A 1 202 ? -21.229 -10.414 19.738 1.00 91.19 202 ARG A O 1
ATOM 1556 N N . ASN A 1 203 ? -20.148 -8.617 20.550 1.00 87.00 203 ASN A N 1
ATOM 1557 C CA . ASN A 1 203 ? -20.810 -8.576 21.853 1.00 87.00 203 ASN A CA 1
ATOM 1558 C C . ASN A 1 203 ? -20.696 -9.899 22.650 1.00 87.00 203 ASN A C 1
ATOM 1560 O O . ASN A 1 203 ? -21.595 -10.282 23.392 1.00 87.00 203 ASN A O 1
ATOM 1564 N N . GLU A 1 204 ? -19.567 -10.601 22.513 1.00 87.06 204 GLU A N 1
ATOM 1565 C CA . GLU A 1 204 ? -19.277 -11.868 23.213 1.00 87.06 204 GLU A CA 1
ATOM 1566 C C . GLU A 1 204 ? -18.509 -11.657 24.537 1.00 87.06 204 GLU A C 1
ATOM 1568 O O . GLU A 1 204 ? -18.185 -12.610 25.245 1.00 87.06 204 GLU A O 1
ATOM 1573 N N . GLY A 1 205 ? -18.198 -10.405 24.887 1.00 89.94 205 GLY A N 1
ATOM 1574 C CA . GLY A 1 205 ? -17.462 -10.042 26.096 1.00 89.94 205 GLY A CA 1
ATOM 1575 C C . GLY A 1 205 ? -16.730 -8.707 25.965 1.00 89.94 205 GLY A C 1
ATOM 1576 O O . GLY A 1 205 ? -16.872 -7.996 24.972 1.00 89.94 205 GLY A O 1
ATOM 1577 N N . ARG A 1 206 ? -15.931 -8.367 26.983 1.00 94.62 206 ARG A N 1
ATOM 1578 C CA . ARG A 1 206 ? -15.026 -7.207 26.933 1.00 94.62 206 ARG A CA 1
ATOM 1579 C C . ARG A 1 206 ? -13.715 -7.581 26.250 1.00 94.62 206 ARG A C 1
ATOM 1581 O O . ARG A 1 206 ? -13.180 -8.666 26.477 1.00 94.62 206 ARG A O 1
ATOM 1588 N N . VAL A 1 207 ? -13.179 -6.653 25.469 1.00 96.75 207 VAL A N 1
ATOM 1589 C CA . VAL A 1 207 ? -11.913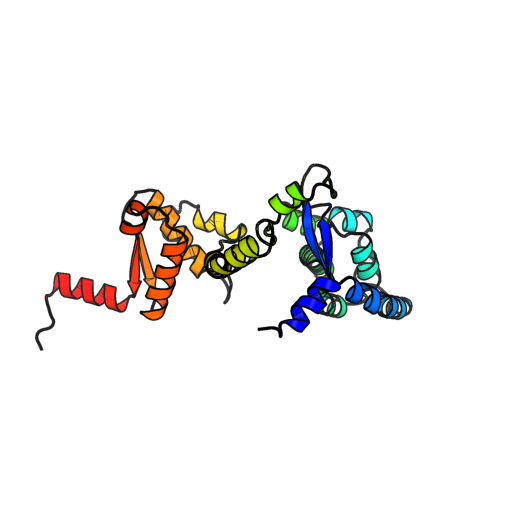 -6.793 24.750 1.00 96.75 207 VAL A CA 1
ATOM 1590 C C . VAL A 1 207 ? -10.838 -6.015 25.495 1.00 96.75 207 VAL A C 1
ATOM 1592 O O . VAL A 1 207 ? -11.019 -4.843 25.800 1.00 96.75 207 VAL A O 1
ATOM 1595 N N . LEU A 1 208 ? -9.703 -6.652 25.777 1.00 96.25 208 LEU A N 1
ATOM 1596 C CA . LEU A 1 208 ? -8.539 -5.995 26.368 1.00 96.25 208 LEU A CA 1
ATOM 1597 C C . LEU A 1 208 ? -7.399 -5.952 25.346 1.00 96.25 208 LEU A C 1
ATOM 1599 O O . LEU A 1 208 ? -6.930 -6.992 24.887 1.00 96.25 208 LEU A O 1
ATOM 1603 N N . VAL A 1 209 ? -6.917 -4.751 25.045 1.00 96.19 209 VAL A N 1
ATOM 1604 C CA . VAL A 1 209 ? -5.736 -4.492 24.223 1.00 96.19 209 VAL A CA 1
ATOM 1605 C C . VAL A 1 209 ? -4.605 -4.033 25.136 1.00 96.19 209 VAL A C 1
ATOM 1607 O O . VAL A 1 209 ? -4.714 -3.017 25.823 1.00 96.19 209 VAL A O 1
ATOM 1610 N N . THR A 1 210 ? -3.495 -4.770 25.149 1.00 91.62 210 THR A N 1
ATOM 1611 C CA . THR A 1 210 ? -2.336 -4.423 25.981 1.00 91.62 210 THR A CA 1
ATOM 1612 C C . THR A 1 210 ? -1.104 -4.065 25.174 1.00 91.62 210 THR A C 1
ATOM 1614 O O . THR A 1 210 ? -0.809 -4.700 24.164 1.00 91.62 210 THR A O 1
ATOM 1617 N N . THR A 1 211 ? -0.336 -3.101 25.676 1.00 86.25 211 THR A N 1
ATOM 1618 C CA . THR A 1 211 ? 0.966 -2.700 25.127 1.00 86.25 211 THR A CA 1
ATOM 1619 C C . THR A 1 211 ? 1.995 -2.461 26.238 1.00 86.25 211 THR A C 1
ATOM 1621 O O . THR A 1 211 ? 1.715 -2.677 27.418 1.00 86.25 211 THR A O 1
ATOM 1624 N N . PHE A 1 212 ? 3.208 -2.046 25.881 1.00 72.06 212 PHE A N 1
ATOM 1625 C CA . PHE A 1 212 ? 4.321 -1.911 26.822 1.00 72.06 212 PHE A CA 1
ATOM 1626 C C . PHE A 1 212 ? 4.371 -0.553 27.526 1.00 72.06 212 PHE A C 1
ATOM 1628 O O . PHE A 1 212 ? 4.653 -0.503 28.715 1.00 72.06 212 PHE A O 1
ATOM 1635 N N . THR A 1 213 ? 4.087 0.552 26.828 1.00 64.19 213 THR A N 1
ATOM 1636 C CA . THR A 1 213 ? 4.278 1.910 27.373 1.00 64.19 213 THR A CA 1
ATOM 1637 C C . THR A 1 213 ? 2.976 2.708 27.414 1.00 64.19 213 THR A C 1
ATOM 1639 O O . THR A 1 213 ? 2.019 2.409 26.695 1.00 64.19 213 THR A O 1
ATOM 1642 N N . SER A 1 214 ? 2.918 3.745 28.256 1.00 58.56 214 SER A N 1
ATOM 1643 C CA . SER A 1 214 ? 1.793 4.694 28.288 1.00 58.56 214 SER A CA 1
ATOM 1644 C C . SER A 1 214 ? 1.622 5.416 26.953 1.00 58.56 214 SER A C 1
ATOM 1646 O O . SER A 1 214 ? 0.526 5.422 26.417 1.00 58.56 214 SER A O 1
ATOM 1648 N N . THR A 1 215 ? 2.706 5.892 26.341 1.00 55.56 215 THR A N 1
ATOM 1649 C CA . THR A 1 215 ? 2.655 6.568 25.034 1.00 55.56 215 THR A CA 1
ATOM 1650 C C . THR A 1 215 ? 2.057 5.682 23.937 1.00 55.56 215 THR A C 1
ATOM 1652 O O . THR A 1 215 ? 1.265 6.144 23.116 1.00 55.56 215 THR A O 1
ATOM 1655 N N . LEU A 1 216 ? 2.390 4.385 23.926 1.00 73.88 216 LEU A N 1
ATOM 1656 C CA . LEU A 1 216 ? 1.771 3.435 22.998 1.00 73.88 216 LEU A CA 1
ATOM 1657 C C . LEU A 1 216 ? 0.299 3.177 23.339 1.00 73.88 216 LEU A C 1
ATOM 1659 O O . LEU A 1 216 ? -0.491 2.938 22.434 1.00 73.88 216 LEU A O 1
ATOM 1663 N N . THR A 1 217 ? -0.072 3.233 24.620 1.00 70.50 217 THR A N 1
ATOM 1664 C CA . THR A 1 217 ? -1.472 3.115 25.063 1.00 70.50 217 THR A CA 1
ATOM 1665 C C . THR A 1 217 ? -2.292 4.278 24.509 1.00 70.50 217 THR A C 1
ATOM 1667 O O . THR A 1 217 ? -3.334 4.042 23.905 1.00 70.50 217 THR A O 1
ATOM 1670 N N . ASP A 1 218 ? -1.784 5.505 24.637 1.00 72.88 218 ASP A N 1
ATOM 1671 C CA . ASP A 1 218 ? -2.438 6.715 24.125 1.00 72.88 218 ASP A CA 1
ATOM 1672 C C . ASP A 1 218 ? -2.552 6.663 22.596 1.00 72.88 218 ASP A C 1
ATOM 1674 O O . ASP A 1 218 ? -3.608 6.933 22.035 1.00 72.88 218 ASP A O 1
ATOM 1678 N N . THR A 1 219 ? -1.495 6.201 21.917 1.00 74.31 219 THR A N 1
ATOM 1679 C CA . THR A 1 219 ? -1.499 6.015 20.455 1.00 74.31 219 THR A CA 1
ATOM 1680 C C . THR A 1 219 ? -2.565 5.008 20.011 1.00 74.31 219 THR A C 1
ATOM 1682 O O . THR A 1 219 ? -3.256 5.249 19.024 1.00 74.31 219 THR A O 1
ATOM 1685 N N . LEU A 1 220 ? -2.700 3.878 20.714 1.00 85.50 220 LEU A N 1
ATOM 1686 C CA . LEU A 1 220 ? -3.724 2.873 20.416 1.00 85.50 220 LEU A CA 1
ATOM 1687 C C . LEU A 1 220 ? -5.135 3.414 20.672 1.00 85.50 220 LEU A C 1
ATOM 1689 O O . LEU A 1 220 ? -6.028 3.129 19.883 1.00 85.50 220 LEU A O 1
ATOM 1693 N N . ARG A 1 221 ? -5.327 4.207 21.734 1.00 88.00 221 ARG A N 1
ATOM 1694 C CA . ARG A 1 221 ? -6.610 4.857 22.031 1.00 88.00 221 ARG A CA 1
ATOM 1695 C C . ARG A 1 221 ? -7.014 5.843 20.950 1.00 88.00 221 ARG A C 1
ATOM 1697 O O . ARG A 1 221 ? -8.045 5.633 20.336 1.00 88.00 221 ARG A O 1
ATOM 1704 N N . SER A 1 222 ? -6.135 6.779 20.600 1.00 81.56 222 SER A N 1
ATOM 1705 C CA . SER A 1 222 ? -6.404 7.704 19.495 1.00 81.56 222 SER A CA 1
ATOM 1706 C C . SER A 1 222 ? -6.656 6.992 18.163 1.00 81.56 222 SER A C 1
ATOM 1708 O O . SER A 1 222 ? -7.338 7.536 17.309 1.00 81.56 222 SER A O 1
ATOM 1710 N N . GLY A 1 223 ? -6.093 5.795 17.956 1.00 82.94 223 GLY A N 1
ATOM 1711 C CA . GLY A 1 223 ? -6.404 4.970 16.790 1.00 82.94 223 GLY A CA 1
ATOM 1712 C C . GLY A 1 223 ? -7.789 4.316 16.855 1.00 82.94 223 GLY A C 1
ATOM 1713 O O . GLY A 1 223 ? -8.462 4.242 15.834 1.00 82.94 223 GLY A O 1
ATOM 1714 N N . LEU A 1 224 ? -8.233 3.854 18.029 1.00 89.12 224 LEU A N 1
ATOM 1715 C CA . LEU A 1 224 ? -9.598 3.347 18.216 1.00 89.12 224 LEU A CA 1
ATOM 1716 C C . LEU A 1 224 ? -10.638 4.452 18.041 1.00 89.12 224 LEU A C 1
ATOM 1718 O O . LEU A 1 224 ? -11.619 4.211 17.348 1.00 89.12 224 LEU A O 1
ATOM 1722 N N . ASP A 1 225 ? -10.379 5.654 18.561 1.00 85.94 225 ASP A N 1
ATOM 1723 C CA . ASP A 1 225 ? -11.273 6.817 18.432 1.00 85.94 225 ASP A CA 1
ATOM 1724 C C . ASP A 1 225 ? -11.523 7.207 16.957 1.00 85.94 225 ASP A C 1
ATOM 1726 O O . ASP A 1 225 ? -12.476 7.910 16.646 1.00 85.94 225 ASP A O 1
ATOM 1730 N N . MET A 1 226 ? -10.660 6.758 16.035 1.00 81.06 226 MET A N 1
ATOM 1731 C CA . MET A 1 226 ? -10.803 6.957 14.585 1.00 81.06 226 MET A CA 1
ATOM 1732 C C . MET A 1 226 ? -11.531 5.806 13.865 1.00 81.06 226 MET A C 1
ATOM 1734 O O . MET A 1 226 ? -11.808 5.923 12.674 1.00 81.06 226 MET A O 1
ATOM 1738 N N . ILE A 1 227 ? -11.751 4.666 14.530 1.00 85.12 227 ILE A N 1
ATOM 1739 C CA . ILE A 1 227 ? -12.351 3.445 13.953 1.00 85.12 227 ILE A CA 1
ATOM 1740 C C . ILE A 1 227 ? -13.729 3.140 14.570 1.00 85.12 227 ILE A C 1
ATOM 1742 O O . ILE A 1 227 ? -14.576 2.497 13.934 1.00 85.12 227 ILE A O 1
ATOM 1746 N N . VAL A 1 228 ? -13.925 3.500 15.837 1.00 89.00 228 VAL A N 1
ATOM 1747 C CA . VAL A 1 228 ? -15.106 3.154 16.625 1.00 89.00 228 VAL A CA 1
ATOM 1748 C C . VAL A 1 228 ? -16.045 4.353 16.683 1.00 89.00 228 VAL A C 1
ATOM 1750 O O . VAL A 1 228 ? -15.800 5.296 17.420 1.00 89.00 228 VAL A O 1
ATOM 1753 N N . ASP A 1 229 ? -17.144 4.272 15.934 1.00 85.31 229 ASP A N 1
ATOM 1754 C CA . ASP A 1 229 ? -18.180 5.318 15.890 1.00 85.31 229 ASP A CA 1
ATOM 1755 C C . ASP A 1 229 ? -19.385 5.019 16.811 1.00 85.31 229 ASP A C 1
ATOM 1757 O O . ASP A 1 229 ? -20.404 5.702 16.753 1.00 85.31 229 ASP A O 1
ATOM 1761 N N . ASP A 1 230 ? -19.308 3.950 17.610 1.00 89.69 230 ASP A N 1
ATOM 1762 C CA . ASP A 1 230 ? -20.389 3.450 18.468 1.00 89.69 230 ASP A CA 1
ATOM 1763 C C . ASP A 1 230 ? -19.908 3.380 19.923 1.00 89.69 230 ASP A C 1
ATOM 1765 O O . ASP A 1 230 ? -19.020 2.585 20.251 1.00 89.69 230 ASP A O 1
ATOM 1769 N N . ASP A 1 231 ? -20.518 4.196 20.785 1.00 91.25 231 ASP A N 1
ATOM 1770 C CA . ASP A 1 231 ? -20.163 4.317 22.202 1.00 91.25 231 ASP A CA 1
ATOM 1771 C C . ASP A 1 231 ? -20.287 2.981 22.954 1.00 91.25 231 ASP A C 1
ATOM 1773 O O . ASP A 1 231 ? -19.434 2.649 23.780 1.00 91.25 231 ASP A O 1
ATOM 1777 N N . GLU A 1 232 ? -21.294 2.153 22.646 1.00 92.25 232 GLU A N 1
ATOM 1778 C CA . GLU A 1 232 ? -21.430 0.849 23.301 1.00 92.25 232 GLU A CA 1
ATOM 1779 C C . GLU A 1 232 ? -20.296 -0.099 22.896 1.00 92.25 232 GLU A C 1
ATOM 1781 O O . GLU A 1 232 ? -19.893 -0.984 23.662 1.00 92.25 232 GLU A O 1
ATOM 1786 N N . VAL A 1 233 ? -19.812 0.007 21.657 1.00 93.75 233 VAL A N 1
ATOM 1787 C CA . VAL A 1 233 ? -18.670 -0.782 21.184 1.00 93.75 233 VAL A CA 1
ATOM 1788 C C . VAL A 1 233 ? -17.383 -0.293 21.846 1.00 93.75 233 VAL A C 1
ATOM 1790 O O . VAL A 1 233 ? -16.603 -1.136 22.300 1.00 93.75 233 VAL A O 1
ATOM 1793 N N . ASP A 1 234 ? -17.180 1.021 21.969 1.00 93.12 234 ASP A N 1
ATOM 1794 C CA . ASP A 1 234 ? -15.989 1.583 22.619 1.00 93.12 234 ASP A CA 1
ATOM 1795 C C . ASP A 1 234 ? -15.908 1.205 24.106 1.00 93.12 234 ASP A C 1
ATOM 1797 O O . ASP A 1 234 ? -14.866 0.736 24.576 1.00 93.12 234 ASP A O 1
ATOM 1801 N N . GLU A 1 235 ? -17.029 1.258 24.835 1.00 94.50 235 GLU A N 1
ATOM 1802 C CA . GLU A 1 235 ? -17.091 0.870 26.253 1.00 94.50 235 GLU A CA 1
ATOM 1803 C C . GLU A 1 235 ? -16.680 -0.593 26.510 1.00 94.50 235 GLU A C 1
ATOM 1805 O O . GLU A 1 235 ? -16.251 -0.959 27.617 1.00 94.50 235 GLU A O 1
ATOM 1810 N N . ARG A 1 236 ? -16.789 -1.459 25.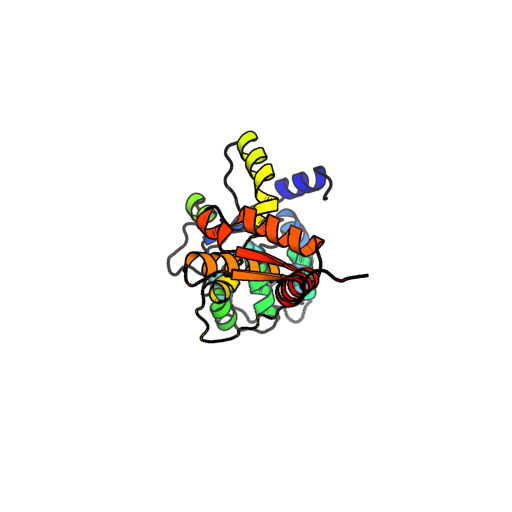494 1.00 95.75 236 ARG A N 1
ATOM 1811 C CA . ARG A 1 236 ? -16.355 -2.861 25.571 1.00 95.75 236 ARG A CA 1
ATOM 1812 C C . ARG A 1 236 ? -14.849 -3.024 25.362 1.00 95.75 236 ARG A C 1
ATOM 1814 O O . ARG A 1 236 ? -14.333 -4.091 25.708 1.00 95.75 236 ARG A O 1
ATOM 1821 N N . ILE A 1 237 ? -14.142 -2.020 24.839 1.00 97.31 237 ILE A N 1
ATOM 1822 C CA . ILE A 1 237 ? -12.705 -2.077 24.551 1.00 97.31 237 ILE A CA 1
ATOM 1823 C C . ILE A 1 237 ? -11.909 -1.360 25.648 1.00 97.31 237 ILE A C 1
ATOM 1825 O O . ILE A 1 237 ? -11.944 -0.142 25.817 1.00 97.31 237 ILE A O 1
ATOM 1829 N N . GLU A 1 238 ? -11.089 -2.116 26.373 1.00 95.12 238 GLU A N 1
ATOM 1830 C CA . GLU A 1 238 ? -10.099 -1.587 27.305 1.00 95.12 238 GLU A CA 1
ATOM 1831 C C . GLU A 1 238 ? -8.698 -1.598 26.673 1.00 95.12 238 GLU A C 1
ATOM 1833 O O . GLU A 1 238 ? -8.195 -2.651 26.302 1.00 95.12 238 GLU A O 1
ATOM 1838 N N . VAL A 1 239 ? -8.017 -0.454 26.616 1.00 93.38 239 VAL A N 1
ATOM 1839 C CA . VAL A 1 239 ? -6.596 -0.350 26.265 1.00 93.38 239 VAL A CA 1
ATOM 1840 C C . VAL A 1 239 ? -5.798 -0.014 27.521 1.00 93.38 239 VAL A C 1
ATOM 1842 O O . VAL A 1 239 ? -6.108 0.942 28.237 1.00 93.38 239 VAL A O 1
ATOM 1845 N N . SER A 1 240 ? -4.754 -0.790 27.802 1.00 86.00 240 SER A N 1
ATOM 1846 C CA . SER A 1 240 ? -3.866 -0.556 28.944 1.00 86.00 240 SER A CA 1
ATOM 1847 C C . SER A 1 240 ? -2.428 -0.958 28.635 1.00 86.00 240 SER A C 1
ATOM 1849 O O . SER A 1 240 ? -2.168 -1.692 27.686 1.00 86.00 240 SER A O 1
ATOM 1851 N N . ASN A 1 241 ? -1.480 -0.539 29.469 1.00 85.31 241 ASN A N 1
ATOM 1852 C CA . ASN A 1 241 ? -0.161 -1.162 29.471 1.00 85.31 241 ASN A CA 1
ATOM 1853 C C . ASN A 1 241 ? -0.087 -2.285 30.515 1.00 85.31 241 ASN A C 1
ATOM 1855 O O . ASN A 1 241 ? -0.872 -2.326 31.471 1.00 85.31 241 ASN A O 1
ATOM 1859 N N . VAL A 1 242 ? 0.849 -3.212 30.309 1.00 82.44 242 VAL A N 1
ATOM 1860 C CA . VAL A 1 242 ? 0.991 -4.413 31.147 1.00 82.44 242 VAL A CA 1
ATOM 1861 C C . VAL A 1 242 ? 1.249 -4.048 32.614 1.00 82.44 242 VAL A C 1
ATOM 1863 O O . VAL A 1 242 ? 0.631 -4.638 33.501 1.00 82.44 242 VAL A O 1
ATOM 1866 N N . ASP A 1 243 ? 2.071 -3.031 32.884 1.00 73.19 243 ASP A N 1
ATOM 1867 C CA . ASP A 1 243 ? 2.402 -2.602 34.249 1.00 73.19 243 ASP A CA 1
ATOM 1868 C C . ASP A 1 243 ? 1.178 -2.079 35.011 1.00 73.19 243 ASP A C 1
ATOM 1870 O O . ASP A 1 243 ? 0.910 -2.478 36.150 1.00 73.19 243 ASP A O 1
ATOM 1874 N N . ARG A 1 244 ? 0.380 -1.215 34.371 1.00 70.69 244 ARG A N 1
ATOM 1875 C CA . ARG A 1 244 ? -0.845 -0.644 34.945 1.00 70.69 244 ARG A CA 1
ATOM 1876 C C . ARG A 1 244 ? -1.888 -1.724 35.194 1.00 70.69 244 ARG A C 1
ATOM 1878 O O . ARG A 1 244 ? -2.575 -1.688 36.219 1.00 70.69 244 ARG A O 1
ATOM 1885 N N . LEU A 1 245 ? -2.009 -2.686 34.281 1.00 80.75 245 LEU A N 1
ATOM 1886 C CA . LEU A 1 245 ? -2.894 -3.832 34.444 1.00 80.75 245 LEU A CA 1
ATOM 1887 C C . LEU A 1 245 ? -2.459 -4.708 35.627 1.00 80.75 245 LEU A C 1
ATOM 1889 O O . LEU A 1 245 ? -3.270 -4.977 36.514 1.00 80.75 245 LEU A O 1
ATOM 1893 N N . ALA A 1 246 ? -1.180 -5.085 35.689 1.00 80.44 246 ALA A N 1
ATOM 1894 C CA . ALA A 1 246 ? -0.631 -5.903 36.766 1.00 80.44 246 ALA A CA 1
ATOM 1895 C C . ALA A 1 246 ? -0.806 -5.228 38.134 1.00 80.44 246 ALA A C 1
ATOM 1897 O O . ALA A 1 246 ? -1.286 -5.848 39.086 1.00 80.44 246 ALA A O 1
ATOM 1898 N N . HIS A 1 247 ? -0.502 -3.931 38.223 1.00 71.94 247 HIS A N 1
ATOM 1899 C CA . HIS A 1 247 ? -0.656 -3.166 39.456 1.00 71.94 247 HIS A CA 1
ATOM 1900 C C . HIS A 1 247 ? -2.122 -3.077 39.904 1.00 71.94 247 HIS A C 1
ATOM 1902 O O . HIS A 1 247 ? -2.423 -3.210 41.091 1.00 71.94 247 HIS A O 1
ATOM 1908 N N . ARG A 1 248 ? -3.054 -2.894 38.961 1.00 78.38 248 ARG A N 1
ATOM 1909 C CA . ARG A 1 248 ? -4.496 -2.863 39.241 1.00 78.38 248 ARG A CA 1
ATOM 1910 C C . ARG A 1 248 ? -5.004 -4.208 39.757 1.00 78.38 248 ARG A C 1
ATOM 1912 O O . ARG A 1 248 ? -5.724 -4.231 40.753 1.00 78.38 248 ARG A O 1
ATOM 1919 N N . ILE A 1 249 ? -4.603 -5.313 39.125 1.00 83.44 249 ILE A N 1
ATOM 1920 C CA . ILE A 1 249 ? -4.951 -6.674 39.563 1.00 83.44 249 ILE A CA 1
ATOM 1921 C C . ILE A 1 249 ? -4.395 -6.935 40.966 1.00 83.44 249 ILE A C 1
ATOM 1923 O O . ILE A 1 249 ? -5.132 -7.383 41.846 1.00 83.44 249 ILE A O 1
ATOM 1927 N N . PHE A 1 250 ? -3.125 -6.592 41.200 1.00 80.31 250 PHE A N 1
ATOM 1928 C CA . PHE A 1 250 ? -2.483 -6.747 42.502 1.00 80.31 250 PHE A CA 1
ATOM 1929 C C . PHE A 1 250 ? -3.223 -5.963 43.590 1.00 80.31 250 PHE A C 1
ATOM 1931 O O . PHE A 1 250 ? -3.606 -6.541 44.604 1.00 80.31 250 PHE A O 1
ATOM 1938 N N . ARG A 1 251 ? -3.503 -4.674 43.361 1.00 75.88 251 ARG A N 1
ATOM 1939 C CA . ARG A 1 251 ? -4.226 -3.829 44.324 1.00 75.88 251 ARG A CA 1
ATOM 1940 C C . ARG A 1 251 ? -5.640 -4.320 44.598 1.00 75.88 251 ARG A C 1
ATOM 1942 O O . ARG A 1 251 ? -6.084 -4.261 45.738 1.00 75.88 251 ARG A O 1
ATOM 1949 N N . ARG A 1 252 ? -6.344 -4.818 43.578 1.00 79.12 252 ARG A N 1
ATOM 1950 C CA . ARG A 1 252 ? -7.691 -5.378 43.749 1.00 79.12 252 ARG A CA 1
ATOM 1951 C C . ARG A 1 252 ? -7.684 -6.604 44.665 1.00 79.12 252 ARG A C 1
ATOM 1953 O O . ARG A 1 252 ? -8.652 -6.816 45.384 1.00 79.12 252 ARG A O 1
ATOM 1960 N N . LYS A 1 253 ? -6.606 -7.393 44.641 1.00 85.25 253 LYS A N 1
ATOM 1961 C CA . LYS A 1 253 ? -6.457 -8.606 45.455 1.00 85.25 253 LYS A CA 1
ATOM 1962 C C . LYS A 1 253 ? -5.844 -8.351 46.838 1.00 85.25 253 LYS A C 1
ATOM 1964 O O . LYS A 1 253 ? -6.215 -9.032 47.785 1.00 85.25 253 LYS A O 1
ATOM 1969 N N . HIS A 1 254 ? -4.911 -7.406 46.952 1.00 81.00 254 HIS A N 1
ATOM 1970 C CA . HIS A 1 254 ? -4.058 -7.234 48.137 1.00 81.00 254 HIS A CA 1
ATOM 1971 C C . HIS A 1 254 ? -4.195 -5.872 48.835 1.00 81.00 254 HIS A C 1
ATOM 1973 O O . HIS A 1 254 ? -3.589 -5.672 49.882 1.00 81.00 254 HIS A O 1
ATOM 1979 N N . GLY A 1 255 ? -4.983 -4.938 48.294 1.00 73.12 255 GLY A N 1
ATOM 1980 C CA . GLY A 1 255 ? -5.094 -3.578 48.825 1.00 73.12 255 GLY A CA 1
ATOM 1981 C C . GLY A 1 255 ? -3.933 -2.657 48.404 1.00 73.12 255 GLY A C 1
ATOM 1982 O O . GLY A 1 255 ? -3.095 -3.031 47.576 1.00 73.12 255 GLY A O 1
ATOM 1983 N N . PRO A 1 256 ? -3.906 -1.399 48.882 1.00 64.69 256 PRO A N 1
ATOM 1984 C CA . PRO A 1 256 ? -2.796 -0.481 48.630 1.00 64.69 256 PRO A CA 1
ATOM 1985 C C . PRO A 1 256 ? -1.499 -0.994 49.273 1.00 64.69 256 PRO A C 1
ATOM 1987 O O . PRO A 1 256 ? -1.535 -1.637 50.317 1.00 64.69 256 PRO A O 1
ATOM 1990 N N . ARG A 1 257 ? -0.344 -0.693 48.660 1.00 55.25 257 ARG A N 1
ATOM 1991 C CA . ARG A 1 257 ? 0.955 -0.956 49.292 1.00 55.25 257 ARG A CA 1
ATOM 1992 C C . ARG A 1 257 ? 1.051 -0.087 50.545 1.00 55.25 257 ARG A C 1
ATOM 1994 O O . ARG A 1 257 ? 1.137 1.131 50.430 1.00 55.25 257 ARG A O 1
ATOM 2001 N N . THR A 1 258 ? 0.995 -0.704 51.717 1.00 54.03 258 THR A N 1
ATOM 2002 C CA . THR A 1 258 ? 1.475 -0.088 52.955 1.00 54.03 258 THR A CA 1
ATOM 2003 C C . THR A 1 258 ? 2.974 0.146 52.795 1.00 54.03 258 THR A C 1
ATOM 2005 O O . THR A 1 258 ? 3.704 -0.814 52.541 1.00 54.03 258 THR A O 1
ATOM 2008 N N . CYS A 1 259 ? 3.391 1.416 52.834 1.00 40.38 259 CYS A N 1
ATOM 2009 C CA . CYS A 1 259 ? 4.794 1.793 53.010 1.00 40.38 259 CYS A CA 1
ATOM 2010 C C . CYS A 1 259 ? 5.337 1.252 54.333 1.00 40.38 259 CYS A C 1
ATOM 2012 O O . CYS A 1 259 ? 4.538 1.172 55.296 1.00 40.38 259 CYS A O 1
#

Foldseek 3Di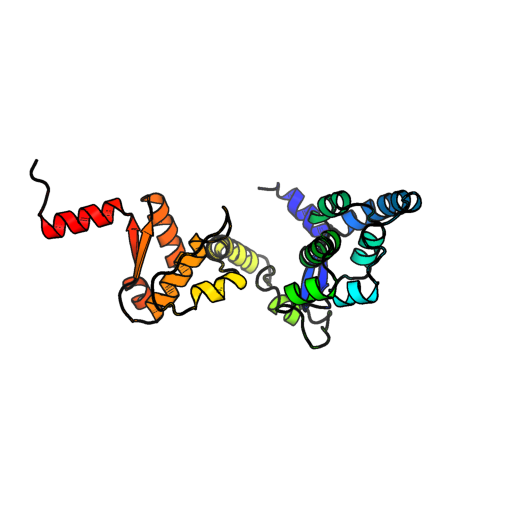:
DPPPVVVVVQVVQKDWWAQFFQRAIWIFRNVVLVVVLVVLQVVQVPAPDFLCPPPDPVLLVNQRNDPSNVSSSSSHRAVVSLVVRCRGGTVSSSVLSVCVSVPHDSVRSCVVCVVRTDPDGHDTVPVVSNCVSHVVPDDDADDDVSVVVCVVPVVLVVLLDDDPVLVCVLQDDDPDDDDDDDDPPPCVLSSLLSNLLNVLVVVPAAAEAEDADPVVLVVSVSNNVSVDPDPSSVVSYHGDYPVVVVVVVCCVVPNDDDD

Secondary structure (DSSP, 8-state):
---HHHHHHHHHHEEEEE-TTT--EEEEEHHHHHHHHHHHHHHHTT-S--TTTTS-HHHHHHTT--HHHHHHHTT--SHHHHHHTTTTS-HHHHHHHHHHHTT--HHHHHHHHTTT--SS---SS-HHHHHHHTTTT-----SHHHHHHHHHSHHHHHHT---HHHHHHHH---SS-------TTS-HHHHHHHHHHHHHHTTSS-EEEEESSHHHHHHHHHHHTTT---HHHHHTEEEEEHHHHHHHHHHHHH-S---

pLDDT: mean 77.08, std 15.44, range [37.12, 97.31]

InterPro domains:
  IPR014016 UvrD-like helicase, ATP-binding domain [PF00580] (163-253)
  IPR027417 P-loop containing nucleoside triphosphate hydrolase [G3DSA:3.40.50.300] (157-257)
  IPR027417 P-loop containing nucleoside triphosphate hydrolase [SSF52540] (157-253)

Sequence (259 aa):
MLPHDDAYAWAQRSNVSVNTATGGIEIRDEEAIDRALPQLAKAAEKAESRLFDKISDADLTRLGIDHKTRAFARALTNPGQLDEAKSALPETQWDVLCGLAAGFTPDEVWADLGAQILNEPVDTEDLDAAVLRSRDRVVLVNGPEELMNVFAYPFATWRVYLHPTQRAVVDASYKGPARVTGGPGTGKTVVVLHRAHVLAKRNEGRVLVTTFTSTLTDTLRSGLDMIVDDDEVDERIEVSNVDRLAHRIFRRKHGPRTC